Protein AF-A0A2E2WFY1-F1 (afdb_monomer_lite)

Structure (mmCIF, N/CA/C/O backbone):
data_AF-A0A2E2WFY1-F1
#
_entry.id   AF-A0A2E2WFY1-F1
#
loop_
_atom_site.group_PDB
_atom_site.id
_atom_site.type_symbol
_atom_site.label_atom_id
_atom_site.label_alt_id
_atom_site.label_comp_id
_atom_site.label_asym_id
_atom_site.label_entity_id
_atom_site.label_seq_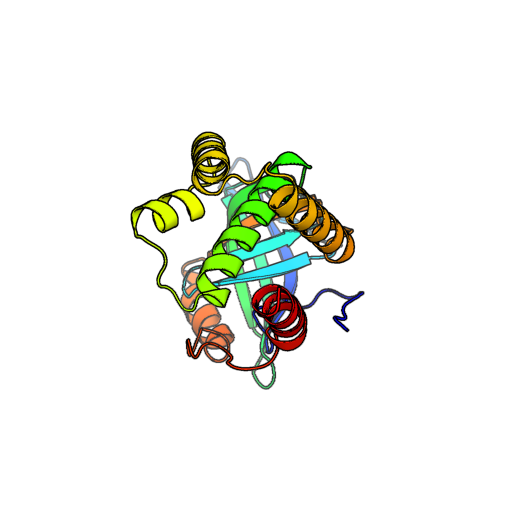id
_atom_site.pdbx_PDB_ins_code
_atom_site.Cartn_x
_atom_site.Cartn_y
_atom_site.Cartn_z
_atom_site.occupancy
_atom_site.B_iso_or_equiv
_atom_site.auth_seq_id
_atom_site.auth_comp_id
_atom_site.auth_asym_id
_atom_site.auth_atom_id
_atom_site.pdbx_PDB_model_num
ATOM 1 N N .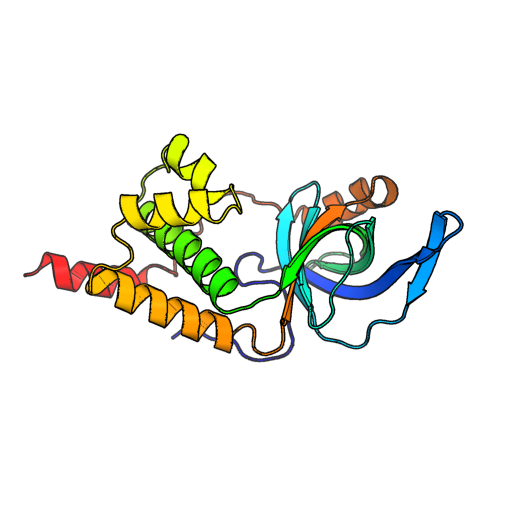 MET A 1 1 ? 3.591 -5.165 25.820 1.00 20.22 1 MET A N 1
ATOM 2 C CA . MET A 1 1 ? 4.878 -4.544 25.450 1.00 20.22 1 MET A CA 1
ATOM 3 C C . MET A 1 1 ? 5.015 -4.831 23.971 1.00 20.22 1 MET A C 1
ATOM 5 O O . MET A 1 1 ? 5.122 -5.995 23.631 1.00 20.22 1 MET A O 1
ATOM 9 N N . PHE A 1 2 ? 4.797 -3.834 23.114 1.00 20.86 2 PHE A N 1
ATOM 10 C CA . PHE A 1 2 ? 4.868 -4.005 21.661 1.00 20.86 2 PHE A CA 1
ATOM 11 C C . PHE A 1 2 ? 6.178 -3.373 21.200 1.00 20.86 2 PHE A C 1
ATOM 13 O O . PHE A 1 2 ? 6.458 -2.226 21.552 1.00 20.86 2 PHE A O 1
ATOM 20 N N . HIS A 1 3 ? 6.986 -4.163 20.507 1.00 20.47 3 HIS A N 1
ATOM 21 C CA . HIS A 1 3 ? 8.242 -3.761 19.891 1.00 20.47 3 HIS A CA 1
ATOM 22 C C . HIS A 1 3 ? 7.984 -3.520 18.401 1.00 20.47 3 HIS A C 1
ATOM 24 O O . HIS A 1 3 ? 7.225 -4.284 17.823 1.00 20.47 3 HIS A O 1
ATOM 30 N N . PHE A 1 4 ? 8.564 -2.470 17.809 1.00 23.52 4 PHE A N 1
ATOM 31 C CA . PHE A 1 4 ? 9.650 -2.600 16.824 1.00 23.52 4 PHE A CA 1
ATOM 32 C C . PHE A 1 4 ? 10.222 -1.225 16.415 1.00 23.52 4 PHE A C 1
ATOM 34 O O . PHE A 1 4 ? 9.501 -0.239 16.286 1.00 23.52 4 PHE A O 1
ATOM 41 N N . ILE A 1 5 ? 11.553 -1.195 16.276 1.00 24.08 5 ILE A N 1
ATOM 42 C CA . ILE A 1 5 ? 12.436 -0.128 15.774 1.00 24.08 5 ILE A CA 1
ATOM 43 C C . ILE A 1 5 ? 13.423 -0.805 14.799 1.00 24.08 5 ILE A C 1
ATOM 45 O O . ILE A 1 5 ? 13.899 -1.890 15.124 1.00 24.08 5 ILE A O 1
ATOM 49 N N . LYS A 1 6 ? 13.778 -0.074 13.725 1.00 23.62 6 LYS A N 1
ATOM 50 C CA . LYS A 1 6 ? 14.926 -0.167 12.783 1.00 23.62 6 LYS A CA 1
ATOM 51 C C . LYS A 1 6 ? 15.079 -1.393 11.871 1.00 23.62 6 LYS A C 1
ATOM 53 O O . LYS A 1 6 ? 15.043 -2.526 12.322 1.00 23.62 6 LYS A O 1
ATOM 58 N N . ASP A 1 7 ? 15.388 -1.075 10.609 1.00 26.17 7 ASP A N 1
ATOM 59 C CA . ASP A 1 7 ? 15.816 -1.951 9.506 1.00 26.17 7 ASP A CA 1
ATOM 60 C C . ASP A 1 7 ? 14.666 -2.752 8.855 1.00 26.17 7 ASP A C 1
ATOM 62 O O . ASP A 1 7 ? 14.540 -3.968 8.970 1.00 26.17 7 ASP A O 1
ATOM 66 N N . SER A 1 8 ? 13.794 -1.981 8.193 1.00 29.84 8 SER A N 1
ATOM 67 C CA . SER A 1 8 ? 12.479 -2.309 7.620 1.00 29.84 8 SER A CA 1
ATOM 68 C C . SER A 1 8 ? 12.378 -3.658 6.886 1.00 29.84 8 SER A C 1
ATOM 70 O O . SER A 1 8 ? 12.751 -3.799 5.722 1.00 29.84 8 SER A O 1
ATOM 72 N N . THR A 1 9 ? 11.762 -4.629 7.559 1.00 30.34 9 THR A N 1
ATOM 73 C CA . THR A 1 9 ? 11.102 -5.798 6.962 1.00 30.34 9 THR A CA 1
ATOM 74 C C . THR A 1 9 ? 9.587 -5.618 7.121 1.00 30.34 9 THR A C 1
ATOM 76 O O . THR A 1 9 ? 9.160 -4.834 7.963 1.00 30.34 9 THR A O 1
ATOM 79 N N . SER A 1 10 ? 8.801 -6.234 6.229 1.00 35.09 10 SER A N 1
ATOM 80 C CA . SER A 1 10 ? 7.324 -6.254 6.149 1.00 35.09 10 SER A CA 1
ATOM 81 C C . SER A 1 10 ? 6.538 -5.641 7.314 1.00 35.09 10 SER A C 1
ATOM 83 O O . SER A 1 10 ? 6.754 -6.001 8.467 1.00 35.09 10 SER A O 1
ATOM 85 N N . SER A 1 11 ? 5.514 -4.837 7.008 1.00 38.03 11 SER A N 1
ATOM 86 C CA . SER A 1 11 ? 4.529 -4.428 8.013 1.00 38.03 11 SER A CA 1
ATOM 87 C C . SER A 1 11 ? 4.038 -5.638 8.814 1.00 38.03 11 SER A C 1
ATOM 89 O O . SER A 1 11 ? 3.856 -6.715 8.240 1.00 38.03 11 SER A O 1
ATOM 91 N N . ASP A 1 12 ? 3.801 -5.431 10.113 1.00 38.28 12 ASP A N 1
ATOM 92 C CA . ASP A 1 12 ? 3.454 -6.405 11.169 1.00 38.28 12 ASP A CA 1
ATOM 93 C C . ASP A 1 12 ? 2.312 -7.407 10.851 1.00 38.28 12 ASP A C 1
ATOM 95 O O . ASP A 1 12 ? 1.901 -8.191 11.701 1.00 38.28 12 ASP A O 1
ATOM 99 N N . ARG A 1 13 ? 1.733 -7.370 9.646 1.00 41.44 13 ARG A N 1
ATOM 100 C CA . ARG A 1 13 ? 0.712 -8.297 9.142 1.00 41.44 13 ARG A CA 1
ATOM 101 C C . ARG A 1 13 ? 1.264 -9.480 8.339 1.00 41.44 13 ARG A C 1
ATOM 103 O O . ARG A 1 13 ? 0.484 -10.387 8.059 1.00 41.44 13 ARG A O 1
ATOM 110 N N . PHE A 1 14 ? 2.542 -9.480 7.953 1.00 50.19 14 PHE A N 1
ATOM 111 C CA . PHE A 1 14 ? 3.133 -10.526 7.104 1.00 50.19 14 PHE A CA 1
ATOM 112 C C . PHE A 1 14 ? 4.486 -10.993 7.645 1.00 50.19 14 PHE A C 1
ATOM 114 O O . PHE A 1 14 ? 5.518 -10.779 7.019 1.00 50.19 14 PHE A O 1
ATOM 121 N N . GLU A 1 15 ? 4.485 -11.647 8.807 1.00 57.12 15 GLU A N 1
ATOM 122 C CA . GLU A 1 15 ? 5.651 -12.425 9.238 1.00 57.12 15 GLU A CA 1
ATOM 123 C C . GLU A 1 15 ? 5.987 -13.475 8.165 1.00 57.12 15 GLU A C 1
ATOM 125 O O . GLU A 1 15 ? 5.088 -14.115 7.610 1.00 57.12 15 GLU A O 1
ATOM 130 N N . GLY A 1 16 ? 7.272 -13.654 7.857 1.00 65.25 16 GLY A N 1
ATOM 131 C CA . GLY A 1 16 ? 7.702 -14.657 6.886 1.00 65.25 16 GLY A CA 1
ATOM 132 C C . GLY A 1 16 ? 8.041 -14.141 5.488 1.00 65.25 16 GLY A C 1
ATOM 133 O O . GLY A 1 16 ? 8.253 -14.960 4.594 1.00 65.25 16 GLY A O 1
ATOM 134 N N . ILE A 1 17 ? 8.050 -12.827 5.248 1.00 71.81 17 ILE A N 1
ATOM 135 C CA . ILE A 1 17 ? 8.454 -12.254 3.959 1.00 71.81 17 ILE A CA 1
ATOM 136 C C . ILE A 1 17 ? 9.104 -10.884 4.131 1.00 71.81 17 ILE A C 1
ATOM 138 O O . ILE A 1 17 ? 8.617 -10.032 4.859 1.00 71.81 17 ILE A O 1
ATOM 142 N N . SER A 1 18 ? 10.176 -10.624 3.399 1.00 74.06 18 SER A N 1
ATOM 143 C CA . SER A 1 18 ? 10.729 -9.279 3.240 1.00 74.06 18 SER A CA 1
ATOM 144 C C . SER A 1 18 ? 10.912 -8.957 1.763 1.00 74.06 18 SER A C 1
ATOM 146 O O . SER A 1 18 ? 10.868 -9.845 0.912 1.00 74.06 18 SER A O 1
ATOM 148 N N . ALA A 1 19 ? 11.079 -7.679 1.436 1.00 77.94 19 ALA A N 1
ATOM 149 C CA . ALA A 1 19 ? 11.461 -7.287 0.091 1.00 77.94 19 ALA A CA 1
ATOM 150 C C . ALA A 1 19 ? 12.411 -6.098 0.119 1.00 77.94 19 ALA A C 1
ATOM 152 O O . ALA A 1 19 ? 12.228 -5.170 0.905 1.00 77.94 19 ALA A O 1
ATOM 153 N N . GLN A 1 20 ? 13.390 -6.131 -0.775 1.00 78.94 20 GLN A N 1
ATOM 154 C CA . GLN A 1 20 ? 14.322 -5.047 -1.021 1.00 78.94 20 GLN A CA 1
ATOM 155 C C . GLN A 1 20 ? 13.993 -4.400 -2.361 1.00 78.94 20 GLN A C 1
ATOM 157 O O . GLN A 1 20 ? 13.831 -5.081 -3.371 1.00 78.94 20 GLN A O 1
ATOM 162 N N . LEU A 1 21 ? 13.910 -3.073 -2.379 1.00 81.25 21 LEU A N 1
ATOM 163 C CA . LEU A 1 21 ? 13.747 -2.321 -3.614 1.00 81.25 21 LEU A CA 1
ATOM 164 C C . LEU A 1 21 ? 15.103 -2.207 -4.321 1.00 81.25 21 LEU A C 1
ATOM 166 O O . LEU A 1 21 ? 16.036 -1.633 -3.766 1.00 81.25 21 LEU A O 1
ATOM 170 N N . ILE A 1 22 ? 15.203 -2.775 -5.526 1.00 79.56 22 ILE A N 1
ATOM 171 C CA . ILE A 1 22 ? 16.448 -2.830 -6.311 1.00 79.56 22 ILE A CA 1
ATOM 172 C C . ILE A 1 22 ? 16.570 -1.586 -7.190 1.00 79.56 22 ILE A C 1
ATOM 174 O O . ILE A 1 22 ? 17.553 -0.851 -7.148 1.00 79.56 22 ILE A O 1
ATOM 178 N N . GLU A 1 23 ? 15.544 -1.347 -8.000 1.00 82.25 23 GLU A N 1
ATOM 179 C CA . GLU A 1 23 ? 15.478 -0.220 -8.920 1.00 82.25 23 GLU A CA 1
ATOM 180 C C . GLU A 1 23 ? 14.031 0.213 -9.121 1.00 82.25 23 GLU A C 1
ATOM 182 O O . GLU A 1 23 ? 13.083 -0.555 -8.915 1.00 82.25 23 GLU A O 1
ATOM 187 N N . TRP A 1 24 ? 13.864 1.447 -9.580 1.00 85.81 24 TRP A N 1
ATOM 188 C CA . TRP A 1 24 ? 12.592 1.913 -10.103 1.00 85.81 24 TRP A CA 1
ATOM 189 C C . TRP A 1 24 ? 12.772 2.386 -11.542 1.00 85.81 24 TRP A C 1
ATOM 191 O O . TRP A 1 24 ? 13.764 3.008 -11.917 1.00 85.81 24 TRP A O 1
ATOM 201 N N . LEU A 1 25 ? 11.804 2.026 -12.365 1.00 86.38 25 LEU A N 1
ATOM 202 C CA . LEU A 1 25 ? 11.757 2.250 -13.791 1.00 86.38 25 LEU A CA 1
ATOM 203 C C . LEU A 1 25 ? 10.763 3.373 -14.066 1.00 86.38 25 LEU A C 1
ATOM 205 O O . LEU A 1 25 ? 9.582 3.271 -13.720 1.00 86.38 25 LEU A O 1
ATOM 209 N N . THR A 1 26 ? 11.236 4.444 -14.691 1.00 87.31 26 THR A N 1
ATOM 210 C CA . THR A 1 26 ? 10.409 5.617 -14.997 1.00 87.31 26 THR A CA 1
ATOM 211 C C . THR A 1 26 ? 10.044 5.649 -16.480 1.00 87.31 26 THR A C 1
ATOM 213 O O . THR A 1 26 ? 10.920 5.402 -17.313 1.00 87.31 26 THR A O 1
ATOM 216 N N . PRO A 1 27 ? 8.783 5.952 -16.842 1.00 82.88 27 PRO A N 1
ATOM 217 C CA . PRO A 1 27 ? 8.409 6.144 -18.236 1.00 82.88 27 PRO A CA 1
ATOM 218 C C . PRO A 1 27 ? 9.160 7.334 -18.841 1.00 82.88 27 PRO A C 1
ATOM 220 O O . PRO A 1 27 ? 9.051 8.464 -18.360 1.00 82.88 27 PRO A O 1
ATOM 223 N N . ALA A 1 28 ? 9.914 7.079 -19.903 1.00 82.81 28 ALA A N 1
ATOM 224 C CA . ALA A 1 28 ? 10.523 8.098 -20.740 1.00 82.81 28 ALA A CA 1
ATOM 225 C C . ALA A 1 28 ? 9.520 8.623 -21.783 1.00 82.81 28 ALA A C 1
ATOM 227 O O . ALA A 1 28 ? 8.456 8.046 -22.017 1.00 82.81 28 ALA A O 1
ATOM 228 N N . ALA A 1 29 ? 9.861 9.739 -22.432 1.00 78.06 29 ALA A N 1
ATOM 229 C CA . ALA A 1 29 ? 8.990 10.400 -23.410 1.00 78.06 29 ALA A CA 1
ATOM 230 C C . ALA A 1 29 ? 8.670 9.534 -24.648 1.00 78.06 29 ALA A C 1
ATOM 232 O O . ALA A 1 29 ? 7.678 9.781 -25.328 1.00 78.06 29 ALA A O 1
ATOM 233 N N . ASP A 1 30 ? 9.498 8.529 -24.932 1.00 81.44 30 ASP A N 1
ATOM 234 C CA . ASP A 1 30 ? 9.334 7.562 -26.022 1.00 81.44 30 ASP A CA 1
ATOM 235 C C . ASP A 1 30 ? 8.587 6.281 -25.596 1.00 81.44 30 ASP A C 1
ATOM 237 O O . ASP A 1 30 ? 8.448 5.352 -26.391 1.00 81.44 30 ASP A O 1
ATOM 241 N N . GLY A 1 31 ? 8.098 6.223 -24.352 1.00 74.31 31 GLY A N 1
ATOM 242 C CA . GLY A 1 31 ? 7.419 5.060 -23.781 1.00 74.31 31 GLY A CA 1
ATOM 243 C C . GLY A 1 31 ? 8.353 3.951 -23.286 1.00 74.31 31 GLY A C 1
ATOM 244 O O . GLY A 1 31 ? 7.858 2.937 -22.792 1.00 74.31 31 GLY A O 1
ATOM 245 N N . SER A 1 32 ? 9.677 4.123 -23.381 1.00 84.50 32 SER A N 1
ATOM 246 C CA . SER A 1 32 ? 10.636 3.214 -22.747 1.00 84.50 32 SER A CA 1
ATOM 247 C C . SER A 1 32 ? 10.687 3.420 -21.230 1.00 84.50 32 SER A C 1
ATOM 249 O O . SER A 1 32 ? 10.169 4.396 -20.686 1.00 84.50 32 SER A O 1
ATOM 251 N N . LEU A 1 33 ? 11.292 2.462 -20.531 1.00 82.62 33 LEU A N 1
ATOM 252 C CA . LEU A 1 33 ? 11.484 2.503 -19.090 1.00 82.62 33 LEU A CA 1
ATOM 253 C C . LEU A 1 33 ? 12.961 2.738 -18.778 1.00 82.62 33 LEU A C 1
ATOM 255 O O . LEU A 1 33 ? 13.805 1.900 -19.090 1.00 82.62 33 LEU A O 1
ATOM 259 N N . SER A 1 34 ? 13.258 3.874 -18.150 1.00 84.62 34 SER A N 1
ATOM 260 C CA . SER A 1 34 ? 14.616 4.238 -17.744 1.00 84.62 34 SER A CA 1
ATOM 261 C C . SER A 1 34 ? 14.870 3.810 -16.299 1.00 84.62 34 SER A C 1
ATOM 263 O O . SER A 1 34 ? 14.124 4.255 -15.413 1.00 84.62 34 SER A O 1
ATOM 265 N N . PRO A 1 35 ? 15.898 2.980 -16.039 1.00 85.12 35 PRO A N 1
ATOM 266 C CA . PRO A 1 35 ? 16.231 2.554 -14.693 1.00 85.12 35 PRO A CA 1
ATOM 267 C C . PRO A 1 35 ? 16.853 3.696 -13.904 1.00 85.12 35 PRO A C 1
ATOM 269 O O . PRO A 1 35 ? 17.715 4.431 -14.386 1.00 85.12 35 PRO A O 1
ATOM 272 N N . MET A 1 36 ? 16.411 3.812 -12.664 1.00 80.81 36 MET A N 1
ATOM 273 C CA . MET A 1 36 ? 16.935 4.735 -11.683 1.00 80.81 36 MET A CA 1
ATOM 274 C C . MET A 1 36 ? 17.284 3.930 -10.432 1.00 80.81 36 MET A C 1
ATOM 276 O O . MET A 1 36 ? 16.486 3.127 -9.942 1.00 80.81 36 MET A O 1
ATOM 280 N N . GLU A 1 37 ? 18.493 4.137 -9.921 1.00 74.06 37 GLU A N 1
ATOM 281 C CA . GLU A 1 37 ? 18.938 3.505 -8.681 1.00 74.06 37 GLU A CA 1
ATOM 282 C C . GLU A 1 37 ? 18.172 4.126 -7.502 1.00 74.06 37 GLU A C 1
ATOM 284 O O . GLU A 1 37 ? 18.013 5.349 -7.430 1.00 74.06 37 GLU A O 1
ATOM 289 N N . TYR A 1 38 ? 17.694 3.294 -6.578 1.00 70.44 38 TYR A N 1
ATOM 290 C CA . TYR A 1 38 ? 17.065 3.744 -5.337 1.00 70.44 38 TYR A CA 1
ATOM 291 C C . TYR A 1 38 ? 17.983 3.414 -4.160 1.00 70.44 38 TYR A C 1
ATOM 293 O O . TYR A 1 38 ? 18.465 2.292 -4.041 1.00 70.44 38 TYR A O 1
ATOM 301 N N . LYS A 1 39 ? 18.240 4.402 -3.297 1.00 66.31 39 LYS A N 1
ATOM 302 C CA . LYS A 1 39 ? 19.127 4.279 -2.122 1.00 66.31 39 LYS A CA 1
ATOM 303 C C . LYS A 1 39 ? 18.430 4.685 -0.824 1.00 66.31 39 LYS A C 1
ATOM 305 O O . LYS A 1 39 ? 19.074 5.235 0.063 1.00 66.31 39 LYS A O 1
ATOM 310 N N . GLY A 1 40 ? 17.116 4.494 -0.762 1.00 65.88 40 GLY A N 1
ATOM 311 C CA . GLY A 1 40 ? 16.316 4.783 0.426 1.00 65.88 40 GLY A CA 1
ATOM 312 C C . GLY A 1 40 ? 15.774 3.514 1.067 1.00 65.88 40 GLY A C 1
ATOM 313 O O . GLY A 1 40 ? 15.868 2.423 0.499 1.00 65.88 40 GLY A O 1
ATOM 314 N N . ASP A 1 41 ? 15.146 3.680 2.223 1.00 66.25 41 ASP A N 1
ATOM 315 C CA . ASP A 1 41 ? 14.432 2.596 2.884 1.00 66.25 41 ASP A CA 1
ATOM 316 C C . ASP A 1 41 ? 13.027 2.423 2.285 1.00 66.25 41 ASP A C 1
ATOM 318 O O . ASP A 1 41 ? 12.445 3.338 1.683 1.00 66.25 41 ASP A O 1
ATOM 322 N N . GLY A 1 42 ? 12.468 1.224 2.431 1.00 64.50 42 GLY A N 1
ATOM 323 C CA . GLY A 1 42 ? 11.086 0.947 2.066 1.00 64.50 42 GLY A CA 1
ATOM 324 C C . GLY A 1 42 ? 10.525 -0.281 2.771 1.00 64.50 42 GLY A C 1
ATOM 325 O O . GLY A 1 42 ? 11.272 -1.093 3.314 1.00 64.50 42 GLY A O 1
ATOM 326 N N . ALA A 1 43 ? 9.199 -0.407 2.779 1.00 66.25 43 ALA A N 1
ATOM 327 C CA . ALA A 1 43 ? 8.494 -1.497 3.451 1.00 66.25 43 ALA A CA 1
ATOM 328 C C . ALA A 1 43 ? 7.324 -2.026 2.614 1.00 66.25 43 ALA A C 1
ATOM 330 O O . ALA A 1 43 ? 6.557 -1.246 2.042 1.00 66.25 43 ALA A O 1
ATOM 331 N N . LEU A 1 44 ? 7.131 -3.349 2.612 1.00 68.56 44 LEU A N 1
ATOM 332 C CA . LEU A 1 44 ? 5.877 -3.963 2.170 1.00 68.56 44 LEU A CA 1
ATOM 333 C C . LEU A 1 44 ? 4.789 -3.706 3.213 1.00 68.56 44 LEU A C 1
ATOM 335 O O . LEU A 1 44 ? 4.978 -3.993 4.392 1.00 68.56 44 LEU A O 1
ATOM 339 N N . GLN A 1 45 ? 3.632 -3.209 2.789 1.00 65.00 45 GLN A N 1
ATOM 340 C CA . GLN A 1 45 ? 2.499 -2.958 3.673 1.00 65.00 45 GLN A CA 1
ATOM 341 C C . GLN A 1 45 ? 1.433 -4.047 3.594 1.00 65.00 45 GLN A C 1
ATOM 343 O O . GLN A 1 45 ? 1.022 -4.588 4.614 1.00 65.00 45 GLN A O 1
ATOM 348 N N . ASP A 1 46 ? 0.933 -4.329 2.399 1.00 64.31 46 ASP A N 1
ATOM 349 C CA . ASP A 1 46 ? -0.050 -5.374 2.153 1.00 64.31 46 ASP A CA 1
ATOM 350 C C . ASP A 1 46 ? 0.358 -6.185 0.928 1.00 64.31 46 ASP A C 1
ATOM 352 O O . ASP A 1 46 ? 1.055 -5.683 0.050 1.00 64.31 46 ASP A O 1
ATOM 356 N N . THR A 1 47 ? -0.018 -7.463 0.898 1.00 65.31 47 THR A N 1
ATOM 357 C CA . THR A 1 47 ? 0.216 -8.341 -0.249 1.00 65.31 47 THR A CA 1
ATOM 358 C C . THR A 1 47 ? -1.084 -9.018 -0.653 1.00 65.31 47 THR A C 1
ATOM 360 O O . THR A 1 47 ? -1.907 -9.425 0.169 1.00 65.31 47 THR A O 1
ATOM 363 N N . THR A 1 48 ? -1.292 -9.102 -1.958 1.00 69.50 48 THR A N 1
ATOM 364 C CA . THR A 1 48 ? -2.392 -9.820 -2.599 1.00 69.50 48 THR A CA 1
ATOM 365 C C . THR A 1 48 ? -1.814 -10.643 -3.736 1.00 69.50 48 THR A C 1
ATOM 367 O O . THR A 1 48 ? -0.683 -10.415 -4.165 1.00 69.50 48 THR A O 1
ATOM 370 N N . THR A 1 49 ? -2.598 -11.551 -4.305 1.00 72.19 49 THR A N 1
ATOM 371 C CA . THR A 1 49 ? -2.179 -12.307 -5.495 1.00 72.19 49 THR A CA 1
ATOM 372 C C . THR A 1 49 ? -1.844 -11.412 -6.691 1.00 72.19 49 THR A C 1
ATOM 374 O O . THR A 1 49 ? -1.135 -11.851 -7.585 1.00 72.19 49 THR A O 1
ATOM 377 N N . SER A 1 50 ? -2.334 -10.170 -6.718 1.00 72.50 50 SER A N 1
ATOM 378 C CA . SER A 1 50 ? -2.210 -9.255 -7.857 1.00 72.50 50 SER A CA 1
ATOM 379 C C . SER A 1 50 ? -1.369 -8.008 -7.591 1.00 72.50 50 SER A C 1
ATOM 381 O O 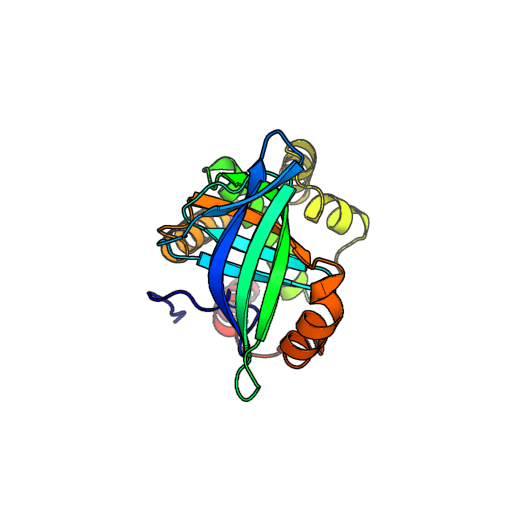. SER A 1 50 ? -1.245 -7.173 -8.483 1.00 72.50 50 SER A O 1
ATOM 383 N N . GLY A 1 51 ? -0.841 -7.802 -6.386 1.00 75.31 51 GLY A N 1
ATOM 384 C CA . GLY A 1 51 ? -0.237 -6.518 -6.029 1.00 75.31 51 GLY A CA 1
ATOM 385 C C . GLY A 1 51 ? 0.189 -6.412 -4.577 1.00 75.31 51 GLY A C 1
ATOM 386 O O . GLY A 1 51 ? -0.139 -7.276 -3.761 1.00 75.31 51 GLY A O 1
ATOM 387 N N . ALA A 1 52 ? 0.876 -5.314 -4.272 1.00 74.69 52 ALA A N 1
ATOM 388 C CA . ALA A 1 52 ? 1.307 -4.974 -2.927 1.00 74.69 52 ALA A CA 1
ATOM 389 C C . ALA A 1 52 ? 1.238 -3.463 -2.657 1.00 74.69 52 ALA A C 1
ATOM 391 O O . ALA A 1 52 ? 1.336 -2.632 -3.566 1.00 74.69 52 ALA A O 1
ATOM 392 N N . GLY A 1 53 ? 1.090 -3.095 -1.397 1.00 76.44 53 GLY A N 1
ATOM 393 C CA . GLY A 1 53 ? 1.279 -1.739 -0.903 1.00 76.44 53 GLY A CA 1
ATOM 394 C C . GLY A 1 53 ? 2.736 -1.527 -0.520 1.00 76.44 53 GLY A C 1
ATOM 395 O O . GLY A 1 53 ? 3.323 -2.390 0.131 1.00 76.44 53 GLY A O 1
ATOM 396 N N . LEU A 1 54 ? 3.313 -0.387 -0.900 1.00 78.94 54 LEU A N 1
ATOM 397 C CA . LEU A 1 54 ? 4.700 -0.030 -0.588 1.00 78.94 54 LEU A CA 1
ATOM 398 C C . LEU A 1 54 ? 4.761 1.280 0.190 1.00 78.94 54 LEU A C 1
ATOM 400 O O . LEU A 1 54 ? 4.058 2.233 -0.150 1.00 78.94 54 LEU A O 1
ATOM 404 N N . TYR A 1 55 ? 5.645 1.340 1.177 1.00 79.25 55 TYR A N 1
ATOM 405 C CA . TYR A 1 55 ? 6.087 2.578 1.806 1.00 79.25 55 TYR A CA 1
ATOM 406 C C . TYR A 1 55 ? 7.514 2.904 1.394 1.00 79.25 55 TYR A C 1
ATOM 408 O O . TYR A 1 55 ? 8.346 2.002 1.355 1.00 79.25 55 TYR A O 1
ATOM 416 N N . THR A 1 56 ? 7.791 4.176 1.117 1.00 78.75 56 THR A N 1
ATOM 417 C CA . THR A 1 56 ? 9.118 4.667 0.716 1.00 78.75 56 THR A CA 1
ATOM 418 C C . THR A 1 56 ? 9.315 6.126 1.129 1.00 78.75 56 THR A C 1
ATOM 420 O O . THR A 1 56 ? 8.366 6.850 1.451 1.00 78.75 56 THR A O 1
ATOM 423 N N . GLU A 1 57 ? 10.565 6.582 1.089 1.00 81.44 57 GLU A N 1
ATOM 424 C CA . GLU A 1 57 ? 10.930 8.001 1.199 1.00 81.44 57 GLU A CA 1
ATOM 425 C C . GLU A 1 57 ? 10.636 8.789 -0.085 1.00 81.44 57 GLU A C 1
ATOM 427 O O . GLU A 1 57 ? 10.417 10.001 -0.048 1.00 81.44 57 GLU A O 1
ATOM 432 N N . GLN A 1 58 ? 10.621 8.108 -1.233 1.00 82.06 58 GLN A N 1
ATOM 433 C CA . GLN A 1 58 ? 10.531 8.735 -2.546 1.00 82.06 58 GLN A CA 1
ATOM 434 C C . GLN A 1 58 ? 9.155 8.593 -3.186 1.00 82.06 58 GLN A C 1
ATOM 436 O O . GLN A 1 58 ? 8.534 7.535 -3.171 1.00 82.06 58 GLN A O 1
ATOM 441 N N . GLU A 1 59 ? 8.719 9.659 -3.857 1.00 87.56 59 GLU A N 1
ATOM 442 C CA . GLU A 1 59 ? 7.519 9.622 -4.676 1.00 87.56 59 GLU A CA 1
ATOM 443 C C . GLU A 1 59 ? 7.759 8.863 -5.992 1.00 87.56 59 GLU A C 1
ATOM 445 O O . GLU A 1 59 ? 8.424 9.360 -6.902 1.00 87.56 59 GLU A O 1
ATOM 450 N N . PHE A 1 60 ? 7.137 7.697 -6.143 1.00 87.12 60 PHE A N 1
ATOM 451 C CA . PHE A 1 60 ? 6.988 7.039 -7.441 1.00 87.12 60 PHE A CA 1
ATOM 452 C C . PHE A 1 60 ? 5.718 7.512 -8.143 1.00 87.12 60 PHE A C 1
ATOM 454 O O . PHE A 1 60 ? 4.649 7.534 -7.540 1.00 87.12 60 PHE A O 1
ATOM 461 N N . LYS A 1 61 ? 5.793 7.915 -9.412 1.00 88.50 61 LYS A N 1
ATOM 462 C CA . LYS A 1 61 ? 4.604 8.361 -10.154 1.00 88.50 61 LYS A CA 1
ATOM 463 C C . LYS A 1 61 ? 3.805 7.154 -10.668 1.00 88.50 61 LYS A C 1
ATOM 465 O O . LYS A 1 61 ? 4.394 6.104 -10.919 1.00 88.50 61 LYS A O 1
ATOM 470 N N . PRO A 1 62 ? 2.476 7.279 -10.842 1.00 89.75 62 PRO A N 1
ATOM 471 C CA . PRO A 1 62 ? 1.695 6.255 -11.529 1.00 89.75 62 PRO A CA 1
ATOM 472 C C . PRO A 1 62 ? 2.294 5.911 -12.899 1.00 89.75 62 PRO A C 1
ATOM 474 O O . PRO A 1 62 ? 2.705 6.812 -13.631 1.00 89.75 62 PRO A O 1
ATOM 477 N N . GLY A 1 63 ? 2.351 4.622 -13.228 1.00 87.06 63 GLY A N 1
ATOM 478 C CA . GLY A 1 63 ? 2.997 4.098 -14.434 1.00 87.06 63 GLY A CA 1
ATOM 479 C C . GLY A 1 63 ? 4.495 3.810 -14.285 1.00 87.06 63 GLY A C 1
ATOM 480 O O . GLY A 1 63 ? 5.054 3.111 -15.127 1.00 87.06 63 GLY A O 1
ATOM 481 N N . CYS A 1 64 ? 5.153 4.274 -13.214 1.00 90.25 64 CYS A N 1
ATOM 482 C CA . CYS A 1 64 ? 6.475 3.759 -12.860 1.00 90.25 64 CYS A CA 1
ATOM 483 C C . CYS A 1 64 ? 6.384 2.272 -12.513 1.00 90.25 64 CYS A C 1
ATOM 485 O O . CYS A 1 64 ? 5.375 1.814 -11.971 1.00 90.25 64 CYS A O 1
ATOM 487 N N . GLN A 1 65 ? 7.463 1.537 -12.760 1.00 91.56 65 GLN A N 1
ATOM 488 C CA . GLN A 1 65 ? 7.608 0.179 -12.254 1.00 91.56 65 GLN A CA 1
ATOM 489 C C . GLN A 1 65 ? 8.684 0.124 -11.175 1.00 91.56 65 GLN A C 1
ATOM 491 O O . GLN A 1 65 ? 9.614 0.920 -11.169 1.00 91.56 65 GLN A O 1
ATOM 496 N N . VAL A 1 66 ? 8.544 -0.795 -10.235 1.00 89.00 66 VAL A N 1
ATOM 497 C CA . VAL A 1 66 ? 9.454 -0.988 -9.112 1.00 89.00 66 VAL A CA 1
ATOM 498 C C . VAL A 1 66 ? 9.876 -2.443 -9.126 1.00 89.00 66 VAL A C 1
ATOM 500 O O . VAL A 1 66 ? 9.021 -3.331 -9.072 1.00 89.00 66 VAL A O 1
ATOM 503 N N . ARG A 1 67 ? 11.182 -2.688 -9.229 1.00 88.06 67 ARG A N 1
ATOM 504 C CA . ARG A 1 67 ? 11.740 -4.032 -9.111 1.00 88.06 67 ARG A CA 1
ATOM 505 C C . ARG A 1 67 ? 12.076 -4.296 -7.653 1.00 88.06 67 ARG A C 1
ATOM 507 O O . ARG A 1 67 ? 12.829 -3.539 -7.038 1.00 88.06 67 ARG A O 1
ATOM 514 N N . LEU A 1 68 ? 11.525 -5.379 -7.129 1.00 87.06 68 LEU A N 1
ATOM 515 C CA . LEU A 1 68 ? 11.794 -5.857 -5.784 1.00 87.06 68 LEU A CA 1
ATOM 516 C C . LEU A 1 68 ? 12.508 -7.202 -5.842 1.00 87.06 68 LEU A C 1
ATOM 518 O O . LEU A 1 68 ? 12.083 -8.070 -6.600 1.00 87.06 68 LEU A O 1
ATOM 522 N N . GLU A 1 69 ? 13.511 -7.399 -4.995 1.00 86.38 69 GLU A N 1
ATOM 523 C CA . GLU A 1 69 ? 13.933 -8.733 -4.574 1.00 86.38 69 GLU A CA 1
ATOM 524 C C . GLU A 1 69 ? 13.081 -9.129 -3.373 1.00 86.38 69 GLU A C 1
ATOM 526 O O . GLU A 1 69 ? 13.085 -8.452 -2.348 1.00 86.38 69 GLU A O 1
ATOM 531 N N . VAL A 1 70 ? 12.319 -10.207 -3.503 1.00 84.75 70 VAL A N 1
ATOM 532 C CA . VAL A 1 70 ? 11.418 -10.705 -2.466 1.00 84.75 70 VAL A CA 1
ATOM 533 C C . VAL A 1 70 ? 12.051 -11.923 -1.815 1.00 84.75 70 VAL A C 1
ATOM 535 O O . VAL A 1 70 ? 12.450 -12.864 -2.498 1.00 84.75 70 VAL A O 1
ATOM 538 N N . ASN A 1 71 ? 12.105 -11.908 -0.490 1.00 84.31 71 ASN A N 1
ATOM 539 C CA . ASN A 1 71 ? 12.778 -12.888 0.349 1.00 84.31 71 ASN A CA 1
ATOM 540 C C . ASN A 1 71 ? 11.758 -13.511 1.322 1.00 84.31 71 ASN A C 1
ATOM 542 O O . ASN A 1 71 ? 11.543 -12.962 2.406 1.00 84.31 71 ASN A O 1
ATOM 546 N N . PRO A 1 72 ? 11.083 -14.611 0.944 1.00 79.56 72 PRO A N 1
ATOM 547 C CA . PRO A 1 72 ? 10.230 -15.360 1.860 1.00 79.56 72 PRO A CA 1
ATOM 548 C C . PRO A 1 72 ? 11.068 -16.202 2.835 1.00 79.56 72 PRO A C 1
ATOM 550 O O . PRO A 1 72 ? 12.044 -16.846 2.441 1.00 79.56 72 PRO A O 1
ATOM 553 N N . ASP A 1 73 ? 10.655 -16.265 4.097 1.00 75.88 73 ASP A N 1
ATOM 554 C CA . ASP A 1 73 ? 11.328 -17.043 5.136 1.00 75.88 73 ASP A CA 1
ATOM 555 C C . ASP A 1 73 ? 11.289 -18.538 4.800 1.00 75.88 73 ASP A C 1
ATOM 557 O O . ASP A 1 73 ? 10.234 -19.138 4.584 1.00 75.88 73 ASP A O 1
ATOM 561 N N . GLY A 1 74 ? 12.468 -19.160 4.745 1.00 72.06 74 GLY A N 1
ATOM 562 C CA . GLY A 1 74 ? 12.609 -20.581 4.412 1.00 72.06 74 GLY A CA 1
ATOM 563 C C . GLY A 1 74 ? 12.323 -20.929 2.945 1.00 72.06 74 GLY A C 1
ATOM 564 O O . GLY A 1 74 ? 12.295 -22.113 2.602 1.00 72.06 74 GLY A O 1
ATOM 565 N N . GLY A 1 75 ? 12.122 -19.929 2.081 1.00 78.38 75 GLY A N 1
ATOM 566 C CA . GLY A 1 75 ? 11.944 -20.088 0.641 1.00 78.38 75 GLY A CA 1
ATOM 567 C C . GLY A 1 75 ? 13.156 -19.625 -0.167 1.00 78.38 75 GLY A C 1
ATOM 568 O O . GLY A 1 75 ? 14.176 -19.199 0.371 1.00 78.38 75 GLY A O 1
ATOM 569 N N . LYS A 1 76 ? 13.049 -19.728 -1.495 1.00 85.94 76 LYS A N 1
ATOM 570 C CA . LYS A 1 76 ? 14.005 -19.088 -2.405 1.00 85.94 76 LYS A CA 1
ATOM 571 C C . LYS A 1 76 ? 13.568 -17.653 -2.652 1.00 85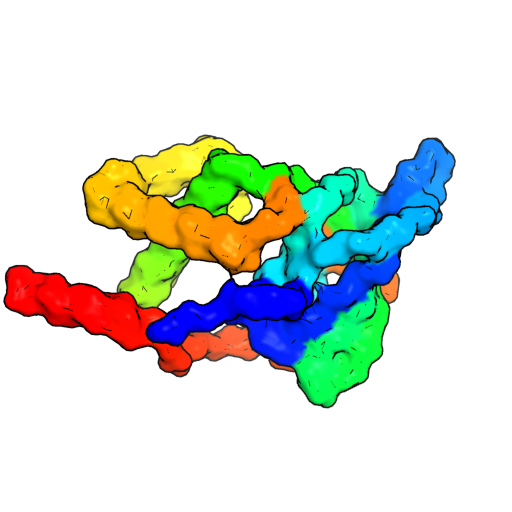.94 76 LYS A C 1
ATOM 573 O O . LYS A 1 76 ? 12.392 -17.429 -2.923 1.00 85.94 76 LYS A O 1
ATOM 578 N N . SER A 1 77 ? 14.522 -16.735 -2.621 1.00 87.75 77 SER A N 1
ATOM 579 C CA . SER A 1 77 ? 14.314 -15.358 -3.048 1.00 87.75 77 SER A CA 1
ATOM 580 C C . SER A 1 77 ? 14.041 -15.270 -4.548 1.00 87.75 77 SER A C 1
ATOM 582 O O . SER A 1 77 ? 14.433 -16.156 -5.317 1.00 87.75 77 SER A O 1
ATOM 584 N N . GLY A 1 78 ? 13.378 -14.199 -4.973 1.00 88.50 78 GLY A N 1
ATOM 585 C CA . GLY A 1 78 ? 13.120 -13.947 -6.384 1.00 88.50 78 GLY A CA 1
ATOM 586 C C . GLY A 1 78 ? 12.756 -12.500 -6.670 1.00 88.50 78 GLY A C 1
ATOM 587 O O . GLY A 1 78 ? 12.204 -11.800 -5.824 1.00 88.50 78 GLY A O 1
ATOM 588 N N . GLU A 1 79 ? 13.066 -12.060 -7.884 1.00 91.38 79 GLU A N 1
ATOM 589 C CA . GLU A 1 79 ? 12.754 -10.708 -8.330 1.00 91.38 79 GLU A CA 1
ATOM 590 C C . GLU A 1 79 ? 11.346 -10.622 -8.918 1.00 91.38 79 GLU A C 1
ATOM 592 O O . GLU A 1 79 ? 10.910 -11.487 -9.683 1.00 91.38 79 GLU A O 1
ATOM 597 N N . VAL A 1 80 ? 10.642 -9.542 -8.590 1.00 90.81 80 VAL A N 1
ATOM 598 C CA . VAL A 1 80 ? 9.327 -9.220 -9.146 1.00 90.81 80 VAL A CA 1
ATOM 599 C C . VAL A 1 80 ? 9.261 -7.761 -9.551 1.00 90.81 80 VAL A C 1
ATOM 601 O O . VAL A 1 80 ? 9.895 -6.892 -8.953 1.00 90.81 80 VAL A O 1
ATOM 604 N N . LEU A 1 81 ? 8.453 -7.491 -10.566 1.00 92.75 81 LEU A N 1
ATOM 605 C CA . LEU A 1 81 ? 8.215 -6.156 -11.077 1.00 92.75 81 LEU A CA 1
ATOM 606 C C . LEU A 1 81 ? 6.775 -5.739 -10.788 1.00 92.75 81 LEU A C 1
ATOM 608 O O . LEU A 1 81 ? 5.818 -6.421 -11.173 1.00 92.75 81 LEU A O 1
ATOM 612 N N . LEU A 1 82 ? 6.638 -4.606 -10.108 1.00 90.62 82 LEU A N 1
ATOM 613 C CA . LEU A 1 82 ? 5.371 -4.014 -9.700 1.00 90.62 82 LEU A CA 1
ATOM 614 C C . LEU A 1 82 ? 5.149 -2.701 -10.448 1.00 90.62 82 LEU A C 1
ATOM 616 O O . LEU A 1 82 ? 6.037 -1.865 -10.487 1.00 90.62 82 LEU A O 1
ATOM 620 N N . GLU A 1 83 ? 3.966 -2.476 -10.998 1.00 92.00 83 GLU A N 1
ATOM 621 C CA . GLU A 1 83 ? 3.545 -1.189 -11.549 1.00 92.00 83 GLU A CA 1
ATOM 622 C C . GLU A 1 83 ? 2.860 -0.347 -10.470 1.00 92.00 83 GLU A C 1
ATOM 624 O O . GLU A 1 83 ? 1.934 -0.805 -9.796 1.00 92.00 83 GLU A O 1
ATOM 629 N N . VAL A 1 84 ? 3.278 0.907 -10.331 1.00 89.75 84 VAL A N 1
ATOM 630 C CA . VAL A 1 84 ? 2.662 1.881 -9.430 1.00 89.75 84 VAL A CA 1
ATOM 631 C C . VAL A 1 84 ? 1.360 2.379 -10.046 1.00 89.75 84 VAL A C 1
ATOM 633 O O . VAL A 1 84 ? 1.355 2.997 -11.107 1.00 89.75 84 VAL A O 1
ATOM 636 N N . LEU A 1 85 ? 0.243 2.154 -9.357 1.00 86.25 85 LEU A N 1
ATOM 637 C CA . LEU A 1 85 ? -1.081 2.608 -9.792 1.00 86.25 85 LEU A CA 1
ATOM 638 C C . LEU A 1 85 ? -1.438 3.972 -9.204 1.00 86.25 85 LEU A C 1
ATOM 640 O O . LEU A 1 85 ? -2.089 4.796 -9.844 1.00 86.25 85 LEU A O 1
ATOM 644 N N . TRP A 1 86 ? -1.040 4.205 -7.957 1.00 87.50 86 TRP A N 1
ATOM 645 C CA . TRP A 1 86 ? -1.291 5.457 -7.262 1.00 87.50 86 TRP A CA 1
ATOM 646 C C . TRP A 1 86 ? -0.251 5.697 -6.179 1.00 87.50 86 TRP A C 1
ATOM 648 O O . TRP A 1 86 ? 0.320 4.761 -5.621 1.00 87.50 86 TRP A O 1
ATOM 658 N N . THR A 1 87 ? -0.093 6.974 -5.842 1.00 87.50 87 THR A N 1
ATOM 659 C CA . THR A 1 87 ? 0.829 7.448 -4.811 1.00 87.50 87 THR A CA 1
ATOM 660 C C . THR A 1 87 ? 0.149 8.478 -3.927 1.00 87.50 87 THR A C 1
ATOM 662 O O . THR A 1 87 ? -0.679 9.277 -4.390 1.00 87.50 87 THR A O 1
ATOM 665 N N . ARG A 1 88 ? 0.458 8.433 -2.632 1.00 85.25 88 ARG A N 1
ATOM 666 C CA . ARG A 1 88 ? -0.043 9.369 -1.624 1.00 85.25 88 ARG A CA 1
ATOM 667 C C . ARG A 1 88 ? 1.076 9.765 -0.678 1.00 85.25 88 ARG A C 1
ATOM 669 O O . ARG A 1 88 ? 1.752 8.897 -0.133 1.00 85.25 88 ARG A O 1
ATOM 676 N N . HIS A 1 89 ? 1.218 11.065 -0.463 1.00 86.81 89 HIS A N 1
ATOM 677 C CA . HIS A 1 89 ? 2.069 11.595 0.590 1.00 86.81 89 HIS A CA 1
ATOM 678 C C . HIS A 1 89 ? 1.475 11.249 1.964 1.00 86.81 89 HIS A C 1
ATOM 680 O O . HIS A 1 89 ? 0.259 11.286 2.150 1.00 86.81 89 HIS A O 1
ATOM 686 N N . GLN A 1 90 ? 2.320 10.910 2.930 1.00 83.06 90 GLN A N 1
ATOM 687 C CA . GLN A 1 90 ? 1.939 10.608 4.310 1.00 83.06 90 GLN A CA 1
ATOM 688 C C . GLN A 1 90 ? 1.854 11.893 5.141 1.00 83.06 90 GLN A C 1
ATOM 690 O O . GLN A 1 90 ? 2.488 12.041 6.183 1.00 83.06 90 GLN A O 1
ATOM 695 N N . ASP A 1 91 ? 1.055 12.849 4.663 1.00 86.06 91 ASP A N 1
ATOM 696 C CA . ASP A 1 91 ? 0.696 14.025 5.453 1.00 86.06 91 ASP A CA 1
ATOM 697 C C . ASP A 1 91 ? -0.261 13.670 6.602 1.00 86.06 91 ASP A C 1
ATOM 699 O O . ASP A 1 91 ? -0.777 12.556 6.729 1.00 86.06 91 ASP A O 1
ATOM 703 N N . GLN A 1 92 ? -0.503 14.650 7.470 1.00 84.38 92 GLN A N 1
ATOM 704 C CA . GLN A 1 92 ? -1.345 14.475 8.647 1.00 84.38 92 GLN A CA 1
ATOM 705 C C . GLN A 1 92 ? -2.766 13.999 8.305 1.00 84.38 92 GLN A C 1
ATOM 707 O O . GLN A 1 92 ? -3.330 13.214 9.072 1.00 84.38 92 GLN A O 1
ATOM 712 N N . ASP A 1 93 ? -3.329 14.419 7.173 1.00 85.31 93 ASP A N 1
ATOM 713 C CA . ASP A 1 93 ? -4.681 14.039 6.762 1.00 85.31 93 ASP A CA 1
ATOM 714 C C . ASP A 1 93 ? -4.726 12.579 6.309 1.00 85.31 93 ASP A C 1
ATOM 716 O O . ASP A 1 93 ? -5.590 11.816 6.750 1.00 85.31 93 ASP A O 1
ATOM 720 N N . ASN A 1 94 ? -3.758 12.149 5.497 1.00 83.06 94 ASN A N 1
ATOM 721 C CA . ASN A 1 94 ? -3.646 10.762 5.058 1.00 83.06 94 ASN A CA 1
ATOM 722 C C . ASN A 1 94 ? -3.343 9.816 6.227 1.00 83.06 94 ASN A C 1
ATOM 724 O O . ASN A 1 94 ? -3.994 8.776 6.346 1.00 83.06 94 ASN A O 1
ATOM 728 N N . ILE A 1 95 ? -2.448 10.201 7.144 1.00 82.88 95 ILE A N 1
ATOM 729 C CA . ILE A 1 95 ? -2.179 9.431 8.369 1.00 82.88 95 ILE A CA 1
ATOM 730 C C . ILE A 1 95 ? -3.454 9.302 9.207 1.00 82.88 95 ILE A C 1
ATOM 732 O O . ILE A 1 95 ? -3.801 8.207 9.652 1.00 82.88 95 ILE A O 1
ATOM 736 N N . THR A 1 96 ? -4.189 10.401 9.396 1.00 87.00 96 THR A N 1
ATOM 737 C CA . THR A 1 96 ? -5.453 10.392 10.148 1.00 87.00 96 THR A CA 1
ATOM 738 C C . THR A 1 96 ? -6.469 9.459 9.490 1.00 87.00 96 THR A C 1
ATOM 740 O O . THR A 1 96 ? -7.069 8.622 10.158 1.00 87.00 96 THR A O 1
ATOM 743 N N . SER A 1 97 ? -6.601 9.536 8.168 1.00 84.69 97 SER A N 1
ATOM 744 C CA . SER A 1 97 ? -7.479 8.694 7.354 1.00 84.69 97 SER A CA 1
ATOM 745 C C . SER A 1 97 ? -7.154 7.194 7.485 1.00 84.69 97 SER A C 1
ATOM 747 O O . SER A 1 97 ? -8.064 6.366 7.617 1.00 84.69 97 SER A O 1
ATOM 749 N N . ILE A 1 98 ? -5.867 6.829 7.506 1.00 79.69 98 ILE A N 1
ATOM 750 C CA . ILE A 1 98 ? -5.398 5.452 7.741 1.00 79.69 98 ILE A CA 1
ATOM 751 C C . ILE A 1 98 ? -5.737 5.003 9.166 1.00 79.69 98 ILE A C 1
ATOM 753 O O . ILE A 1 98 ? -6.328 3.937 9.348 1.00 79.69 98 ILE A O 1
ATOM 757 N N . CYS A 1 99 ? -5.420 5.827 10.167 1.00 81.81 99 CYS A N 1
ATOM 758 C CA . CYS A 1 99 ? -5.644 5.497 11.574 1.00 81.81 99 CYS A CA 1
ATOM 759 C C . CYS A 1 99 ? -7.136 5.334 11.900 1.00 81.81 99 CYS A C 1
ATOM 761 O O . CYS A 1 99 ? -7.496 4.442 12.661 1.00 81.81 99 CYS A O 1
ATOM 763 N N . ILE A 1 100 ? -8.020 6.129 11.284 1.00 82.81 100 ILE A N 1
ATOM 764 C CA . ILE A 1 100 ? -9.479 5.977 11.418 1.00 82.81 100 ILE A CA 1
ATOM 765 C C . ILE A 1 100 ? -9.929 4.607 10.909 1.00 82.81 100 ILE A C 1
ATOM 767 O O . ILE A 1 100 ? -10.646 3.897 11.609 1.00 82.81 100 ILE A O 1
ATOM 771 N N . ARG A 1 101 ? -9.478 4.202 9.715 1.00 82.06 101 ARG A N 1
ATOM 772 C CA . ARG A 1 101 ? -9.825 2.887 9.153 1.00 82.06 101 ARG A CA 1
ATOM 773 C C . ARG A 1 101 ? -9.314 1.755 10.034 1.00 82.06 101 ARG A C 1
ATOM 775 O O . ARG A 1 101 ? -10.064 0.825 10.305 1.00 82.06 101 ARG A O 1
ATOM 782 N N . GLN A 1 102 ? -8.071 1.845 10.511 1.00 74.12 102 GLN A N 1
ATOM 783 C CA . GLN A 1 102 ? -7.502 0.865 11.442 1.00 74.12 102 GLN A CA 1
ATOM 784 C C . GLN A 1 102 ? -8.299 0.778 12.744 1.00 74.12 102 GLN A C 1
ATOM 786 O O . GLN A 1 102 ? -8.568 -0.323 13.216 1.00 74.12 102 GLN A O 1
ATOM 791 N N . MET A 1 103 ? -8.708 1.920 13.299 1.00 79.12 103 MET A N 1
ATOM 792 C CA . MET A 1 103 ? -9.519 1.959 14.511 1.00 79.12 103 MET A CA 1
ATOM 793 C C . MET A 1 103 ? -10.863 1.255 14.305 1.00 79.12 103 MET A C 1
ATOM 795 O O . MET A 1 103 ? -11.256 0.456 15.147 1.00 79.12 103 MET A O 1
ATOM 799 N N . ILE A 1 104 ? -11.529 1.496 13.173 1.00 76.38 104 ILE A N 1
ATOM 800 C CA . ILE A 1 104 ? -12.806 0.856 12.839 1.00 76.38 104 ILE A CA 1
ATOM 801 C C . ILE A 1 104 ? -12.619 -0.652 12.647 1.00 76.38 104 ILE A C 1
ATOM 803 O O . ILE A 1 104 ? -13.321 -1.425 13.288 1.00 76.38 104 ILE A O 1
ATOM 807 N N . PHE A 1 105 ? -11.631 -1.095 11.858 1.00 68.94 105 PHE A N 1
ATOM 808 C CA . PHE A 1 105 ? -11.310 -2.526 11.733 1.00 68.94 105 PHE A CA 1
ATOM 809 C C . PHE A 1 105 ? -11.084 -3.185 13.102 1.00 68.94 105 PHE A C 1
ATOM 811 O O . PHE A 1 105 ? -11.654 -4.240 13.376 1.00 68.94 105 PHE A O 1
ATOM 818 N N . GLY A 1 106 ? -10.312 -2.536 13.979 1.00 65.50 106 GLY A N 1
ATOM 819 C CA . GLY A 1 106 ? -10.046 -3.029 15.330 1.00 65.50 106 GLY A CA 1
ATOM 820 C C . GLY A 1 106 ? -11.295 -3.114 16.215 1.00 65.50 106 GLY A C 1
ATOM 821 O O . GLY A 1 106 ? -11.370 -4.000 17.062 1.00 65.50 106 GLY A O 1
ATOM 822 N N . GLN A 1 107 ? -12.294 -2.246 16.015 1.00 72.25 107 GLN A N 1
ATOM 823 C CA . GLN A 1 107 ? -13.577 -2.326 16.724 1.00 72.25 107 GLN A CA 1
ATOM 824 C C . GLN A 1 107 ? -14.372 -3.578 16.321 1.00 72.25 107 GLN A C 1
ATOM 826 O O . GLN A 1 107 ? -14.813 -4.312 17.206 1.00 72.25 107 GLN A O 1
ATOM 831 N N . TYR A 1 108 ? -14.508 -3.859 15.019 1.00 68.88 108 TYR A N 1
ATOM 832 C CA . TYR A 1 108 ? -15.198 -5.068 14.534 1.00 68.88 108 TYR A CA 1
ATOM 833 C C . TYR A 1 108 ? -14.490 -6.345 14.974 1.00 68.88 108 TYR A C 1
ATOM 835 O O . TYR A 1 108 ? -15.129 -7.271 15.473 1.00 68.88 108 TYR A O 1
ATOM 843 N N . GLU A 1 109 ? -13.162 -6.375 14.855 1.00 62.25 109 GLU A N 1
ATOM 844 C CA . GLU A 1 109 ? -12.355 -7.511 15.294 1.00 62.25 109 GLU A CA 1
ATOM 845 C C . GLU A 1 109 ? -12.514 -7.763 16.800 1.00 62.25 109 GLU A C 1
ATOM 847 O O . GLU A 1 109 ? -12.759 -8.896 17.219 1.00 62.25 109 GLU A O 1
ATOM 852 N N . ALA A 1 110 ? -12.455 -6.712 17.626 1.00 62.25 110 ALA A N 1
ATOM 853 C CA . ALA A 1 110 ? -12.640 -6.826 19.071 1.00 62.25 110 ALA A CA 1
ATOM 854 C C . ALA A 1 110 ? -14.053 -7.291 19.461 1.00 62.25 110 ALA A C 1
ATOM 856 O O . ALA A 1 110 ? -14.213 -7.968 20.480 1.00 62.25 110 ALA A O 1
ATOM 857 N N . ALA A 1 111 ? -15.061 -6.938 18.663 1.00 70.38 111 ALA A N 1
ATOM 858 C CA . ALA A 1 111 ? -16.440 -7.379 18.841 1.00 70.38 111 ALA A CA 1
ATOM 859 C C . ALA A 1 111 ? -16.707 -8.786 18.271 1.00 70.38 111 ALA A C 1
ATOM 861 O O . ALA A 1 111 ? -17.756 -9.364 18.554 1.00 70.38 111 ALA A O 1
ATOM 862 N N . GLY A 1 112 ? -15.780 -9.345 17.483 1.00 63.03 112 GLY A N 1
ATOM 863 C CA . GLY A 1 112 ? -15.984 -10.600 16.758 1.00 63.03 112 GLY A CA 1
ATOM 864 C C . GLY A 1 112 ? -17.110 -10.510 15.725 1.00 63.03 112 GLY A C 1
ATOM 865 O O . GLY A 1 112 ? -17.817 -11.494 15.514 1.00 63.03 112 GLY A O 1
ATOM 866 N N . GLN A 1 113 ? -17.315 -9.326 15.145 1.00 71.31 113 GLN A N 1
ATOM 867 C CA . GLN A 1 113 ? -18.394 -9.041 14.204 1.00 71.31 113 GLN A CA 1
ATOM 868 C C . GLN A 1 113 ? -17.874 -8.970 12.771 1.00 71.31 113 GLN A C 1
ATOM 870 O O . GLN A 1 113 ? -16.790 -8.445 12.514 1.00 71.31 113 GLN A O 1
ATOM 875 N N . ASP A 1 114 ? -18.692 -9.445 11.835 1.00 76.00 114 ASP A N 1
ATOM 876 C CA . ASP A 1 114 ? -18.484 -9.173 10.418 1.00 76.00 114 ASP A CA 1
ATOM 877 C C . ASP A 1 114 ? -18.757 -7.693 10.128 1.00 76.00 114 ASP A C 1
ATOM 879 O O . ASP A 1 114 ? -19.681 -7.091 10.679 1.00 76.00 114 ASP A O 1
ATOM 883 N N . ILE A 1 115 ? -17.954 -7.110 9.242 1.00 72.75 115 ILE A N 1
ATOM 884 C CA . ILE A 1 115 ? -18.104 -5.711 8.837 1.00 72.75 115 ILE A CA 1
ATOM 885 C C . ILE A 1 115 ? -19.253 -5.611 7.834 1.00 72.75 115 ILE A C 1
ATOM 887 O O . ILE A 1 115 ? -19.296 -6.356 6.851 1.00 72.75 115 ILE A O 1
ATOM 891 N N . GLU A 1 116 ? -20.171 -4.669 8.038 1.00 85.88 116 GLU A N 1
ATOM 892 C CA . GLU A 1 116 ? -21.307 -4.502 7.140 1.00 85.88 116 GLU A CA 1
ATOM 893 C C . GLU A 1 116 ? -20.844 -4.090 5.728 1.00 85.88 116 GLU A C 1
ATOM 895 O O . GLU A 1 116 ? -19.894 -3.311 5.574 1.00 85.88 116 GLU A O 1
ATOM 900 N N . PRO A 1 117 ? -21.518 -4.563 4.659 1.00 82.12 117 PRO A N 1
ATOM 901 C CA . PRO A 1 117 ? -21.083 -4.313 3.284 1.00 82.12 117 PRO A CA 1
ATOM 902 C C . PRO A 1 117 ? -20.948 -2.832 2.906 1.00 82.12 117 PRO A C 1
ATOM 904 O O . PRO A 1 117 ? -20.131 -2.473 2.058 1.00 82.12 117 PRO A O 1
ATOM 907 N N . ASP A 1 118 ? -21.764 -1.959 3.490 1.00 88.44 118 ASP A N 1
ATOM 908 C CA . ASP A 1 118 ? -21.711 -0.516 3.268 1.00 88.44 118 ASP A CA 1
ATOM 909 C C . ASP A 1 118 ? -20.524 0.140 3.993 1.00 88.44 118 ASP A C 1
ATOM 911 O O . ASP A 1 118 ? -19.865 1.005 3.415 1.00 88.44 118 ASP A O 1
ATOM 915 N N . VAL A 1 119 ? -20.174 -0.329 5.195 1.00 80.00 119 VAL A N 1
ATOM 916 C CA . VAL A 1 119 ? -18.949 0.077 5.906 1.00 80.00 119 VAL A CA 1
ATOM 917 C C . VAL A 1 119 ? -17.712 -0.381 5.148 1.00 80.00 119 VAL A C 1
ATOM 919 O O . VAL A 1 119 ? -16.815 0.427 4.916 1.00 80.00 119 VAL A O 1
ATOM 922 N N . ILE A 1 120 ? -17.677 -1.635 4.685 1.00 75.06 120 ILE A N 1
ATOM 923 C CA . ILE A 1 120 ? -16.577 -2.169 3.865 1.00 75.06 120 ILE A CA 1
ATOM 924 C C . ILE A 1 120 ? -16.326 -1.273 2.644 1.00 75.06 120 ILE A C 1
ATOM 926 O O . ILE A 1 120 ? -15.184 -0.900 2.368 1.00 75.06 120 ILE A O 1
ATOM 930 N N . LYS A 1 121 ? -17.386 -0.861 1.933 1.00 75.44 121 LYS A N 1
ATOM 931 C CA . LYS A 1 121 ? -17.268 0.051 0.781 1.00 75.44 121 LYS A CA 1
ATOM 932 C C . LYS A 1 121 ? -16.622 1.383 1.158 1.00 75.44 121 LYS A C 1
ATOM 934 O O . LYS A 1 121 ? -15.789 1.881 0.403 1.00 75.44 121 LYS A O 1
ATOM 939 N N . LEU A 1 122 ? -16.985 1.956 2.305 1.00 77.69 122 LEU A N 1
ATOM 940 C CA . LEU A 1 122 ? -16.395 3.203 2.796 1.00 77.69 122 LEU A CA 1
ATOM 941 C C . LEU A 1 122 ? -14.932 3.017 3.222 1.00 77.69 122 LEU A C 1
ATOM 943 O O . LEU A 1 122 ? -14.086 3.839 2.871 1.00 77.69 122 LEU A O 1
ATOM 947 N N . LEU A 1 123 ? -14.612 1.921 3.917 1.00 70.69 123 LEU A N 1
ATOM 948 C CA . LEU A 1 123 ? -13.250 1.596 4.352 1.00 70.69 123 LEU A CA 1
ATOM 949 C C . LEU A 1 123 ? -12.293 1.446 3.160 1.00 70.69 123 LEU A C 1
ATOM 951 O O . LEU A 1 123 ? -11.163 1.935 3.222 1.00 70.69 123 LEU A O 1
ATOM 955 N N . HIS A 1 124 ? -12.748 0.851 2.055 1.00 71.56 124 HIS A N 1
ATOM 956 C CA . HIS A 1 124 ? -11.956 0.714 0.828 1.00 71.56 124 HIS A CA 1
ATOM 957 C C . HIS A 1 124 ? -11.962 1.955 -0.073 1.00 71.56 124 HIS A C 1
ATOM 959 O O . HIS A 1 124 ? -11.154 2.038 -0.997 1.00 71.56 124 HIS A O 1
ATOM 965 N N . ASN A 1 125 ? -12.833 2.935 0.178 1.00 74.12 125 ASN A N 1
ATOM 966 C CA . ASN A 1 125 ? -12.896 4.156 -0.613 1.00 74.12 125 ASN A CA 1
ATOM 967 C C . ASN A 1 125 ? -11.903 5.200 -0.062 1.00 74.12 125 ASN A C 1
ATOM 969 O O . ASN A 1 125 ? -12.065 5.663 1.070 1.00 74.12 125 ASN A O 1
ATOM 973 N N . PRO A 1 126 ? -10.889 5.624 -0.839 1.00 71.06 126 PRO A N 1
ATOM 974 C CA . PRO A 1 126 ? -9.865 6.556 -0.368 1.00 71.06 126 PRO A CA 1
ATOM 975 C C . PRO A 1 126 ? -10.315 8.028 -0.371 1.00 71.06 126 PRO A C 1
ATOM 977 O O . PRO A 1 126 ? -9.512 8.909 -0.069 1.00 71.06 126 PRO A O 1
ATOM 980 N N . SER A 1 127 ? -11.558 8.343 -0.752 1.00 81.44 127 SER A N 1
ATOM 981 C CA . SER A 1 127 ? -12.014 9.732 -0.836 1.00 81.44 127 SER A CA 1
ATOM 982 C C . SER A 1 127 ? -12.166 10.388 0.543 1.00 81.44 127 SER A C 1
ATOM 984 O O . SER A 1 127 ? -12.493 9.753 1.553 1.00 81.44 127 SER A O 1
ATOM 986 N N . ARG A 1 128 ? -11.998 11.714 0.573 1.00 81.44 128 ARG A N 1
ATOM 987 C CA . ARG A 1 128 ? -12.263 12.527 1.769 1.00 81.44 128 ARG A CA 1
ATOM 988 C C . ARG A 1 128 ? -13.715 12.426 2.246 1.00 81.44 128 ARG A C 1
ATOM 990 O O . ARG A 1 128 ? -13.955 12.488 3.443 1.00 81.44 128 ARG A O 1
ATOM 997 N N . PHE A 1 129 ? -14.662 12.229 1.325 1.00 88.81 129 PHE A N 1
ATOM 998 C CA . PHE A 1 129 ? -16.083 12.088 1.648 1.00 88.81 129 PHE A CA 1
ATOM 999 C C . PHE A 1 129 ? -16.351 10.773 2.373 1.00 88.81 129 PHE A C 1
ATOM 1001 O O . PHE A 1 129 ? -16.941 10.784 3.442 1.00 88.81 129 PHE A O 1
ATOM 1008 N N . ALA A 1 130 ? -15.792 9.665 1.876 1.00 85.62 130 ALA A N 1
ATOM 1009 C CA . ALA A 1 130 ? -15.882 8.383 2.570 1.00 85.62 130 ALA A CA 1
ATOM 1010 C C . ALA A 1 130 ? -15.259 8.449 3.973 1.00 85.62 130 ALA A C 1
ATOM 1012 O O . ALA A 1 130 ? -15.790 7.887 4.923 1.00 85.62 130 ALA A O 1
ATOM 1013 N N . THR A 1 131 ? -14.154 9.183 4.123 1.00 87.75 131 THR A N 1
ATOM 1014 C CA . THR A 1 131 ? -13.527 9.398 5.435 1.00 87.75 131 THR A CA 1
ATOM 1015 C C . THR A 1 131 ? -14.420 10.230 6.363 1.00 87.75 131 THR A C 1
ATOM 1017 O O . THR A 1 131 ? -14.543 9.894 7.536 1.00 87.75 131 THR A O 1
ATOM 1020 N N . ALA A 1 132 ? -15.081 11.273 5.854 1.00 89.81 132 ALA A N 1
ATOM 1021 C CA . ALA A 1 132 ? -16.039 12.068 6.623 1.00 89.81 132 ALA A CA 1
ATOM 1022 C C . ALA A 1 132 ? -17.259 11.241 7.070 1.00 89.81 132 ALA A C 1
ATOM 1024 O O . ALA A 1 132 ? -17.666 11.342 8.226 1.00 89.81 132 ALA A O 1
ATOM 1025 N N . ASP A 1 133 ? -17.781 10.372 6.202 1.00 93.12 133 ASP A N 1
ATOM 1026 C CA . ASP A 1 133 ? -18.891 9.472 6.536 1.00 93.12 133 ASP A CA 1
ATOM 1027 C C . ASP A 1 133 ? -18.495 8.482 7.640 1.00 93.12 133 ASP A C 1
ATOM 1029 O O . ASP A 1 133 ? -19.246 8.276 8.593 1.00 93.12 133 ASP A O 1
ATOM 1033 N N . LEU A 1 134 ? -17.286 7.911 7.565 1.00 91.25 134 LEU A N 1
ATOM 1034 C CA . LEU A 1 134 ? -16.740 7.064 8.631 1.00 91.25 134 LEU A CA 1
ATOM 1035 C C . LEU A 1 134 ? -16.592 7.843 9.948 1.00 91.25 134 LEU A C 1
ATOM 1037 O O . LEU A 1 134 ? -16.928 7.320 11.008 1.00 91.25 134 LEU A O 1
ATOM 1041 N N . ILE A 1 135 ? -16.139 9.100 9.890 1.00 92.50 135 ILE A N 1
ATOM 1042 C CA . ILE A 1 135 ? -16.026 9.968 11.072 1.00 92.50 135 ILE A CA 1
ATOM 1043 C C . ILE A 1 135 ? -17.373 10.143 11.766 1.00 92.50 135 ILE A C 1
ATOM 1045 O O . ILE A 1 135 ? -17.445 10.011 12.989 1.00 92.50 135 ILE A O 1
ATOM 1049 N N . GLN A 1 136 ? -18.419 10.426 10.990 1.00 92.94 136 GLN A N 1
ATOM 1050 C CA . GLN A 1 136 ? -19.767 10.630 11.510 1.00 92.94 136 GLN A CA 1
ATOM 1051 C C . GLN A 1 136 ? -20.370 9.332 12.046 1.00 92.94 136 GLN A C 1
ATOM 1053 O O . GLN A 1 136 ? -20.887 9.314 13.158 1.00 92.94 136 GLN A O 1
ATOM 1058 N N . ARG A 1 137 ? -20.276 8.236 11.285 1.00 93.75 137 ARG A N 1
ATOM 1059 C CA . ARG A 1 137 ? -20.901 6.953 11.638 1.00 93.75 137 ARG A CA 1
ATOM 1060 C C . ARG A 1 137 ? -20.336 6.337 12.915 1.00 93.75 137 ARG A C 1
ATOM 1062 O O . ARG A 1 137 ? -21.079 5.704 13.655 1.00 93.75 137 ARG A O 1
ATOM 1069 N N . PHE A 1 138 ? -19.039 6.508 13.156 1.00 88.94 138 PHE A N 1
ATOM 1070 C CA . PHE A 1 138 ? -18.340 5.920 14.302 1.00 88.94 138 PHE A CA 1
ATOM 1071 C C . PHE A 1 138 ? -18.024 6.941 15.401 1.00 88.94 138 PHE A C 1
ATOM 1073 O O . PHE A 1 138 ? -17.250 6.636 16.309 1.00 88.94 138 PHE A O 1
ATOM 1080 N N . SER A 1 139 ? -18.579 8.155 15.306 1.00 89.94 139 SER A N 1
ATOM 1081 C CA . SER A 1 139 ? -18.349 9.261 16.243 1.00 89.94 139 SER A CA 1
ATOM 1082 C C . SER A 1 139 ? -16.872 9.402 16.630 1.00 89.94 139 SER A C 1
ATOM 1084 O O . SER A 1 139 ? -16.483 9.386 17.799 1.00 89.94 139 SER A O 1
ATOM 1086 N N . ILE A 1 140 ? -16.006 9.470 15.617 1.00 86.75 140 ILE A N 1
ATOM 1087 C CA . ILE A 1 140 ? -14.548 9.363 15.785 1.00 86.75 140 ILE A CA 1
ATOM 1088 C C . ILE A 1 140 ? -13.983 10.479 16.677 1.00 86.75 140 ILE A C 1
ATOM 1090 O O . ILE A 1 140 ? -12.991 10.273 17.374 1.00 86.75 140 ILE A O 1
ATOM 1094 N N . PHE A 1 141 ? -14.612 11.654 16.669 1.00 85.31 141 PHE A N 1
ATOM 1095 C CA . PHE A 1 141 ? -14.175 12.809 17.453 1.00 85.31 141 PHE A CA 1
ATOM 1096 C C . PHE A 1 141 ? -14.825 12.921 18.836 1.00 85.31 141 PHE A C 1
ATOM 1098 O O . PHE A 1 141 ? -14.565 13.892 19.547 1.00 85.31 141 PHE A O 1
ATOM 1105 N N . ASP A 1 142 ? -15.587 11.913 19.266 1.00 88.44 142 ASP A N 1
ATOM 1106 C CA . ASP A 1 142 ? -15.980 11.799 20.668 1.00 88.44 142 ASP A CA 1
ATOM 1107 C C . ASP A 1 142 ? -14.738 11.592 21.543 1.00 88.44 142 ASP A C 1
ATOM 1109 O O . ASP A 1 142 ? -13.754 10.968 21.133 1.00 88.44 142 ASP A O 1
ATOM 1113 N N . GLN A 1 143 ? -14.774 12.104 22.775 1.00 78.44 143 GLN A N 1
ATOM 1114 C CA . GLN A 1 143 ? -13.595 12.238 23.642 1.00 78.44 143 GLN A CA 1
ATOM 1115 C C . GLN A 1 143 ? -12.790 10.931 23.811 1.00 78.44 143 GLN A C 1
ATOM 1117 O O . GLN A 1 143 ? -11.558 10.956 23.868 1.00 78.44 143 GLN A O 1
ATOM 1122 N N . GLN A 1 144 ? -13.472 9.783 23.860 1.00 81.38 144 GLN A N 1
ATOM 1123 C CA . GLN A 1 144 ? -12.845 8.463 23.963 1.00 81.38 144 GLN A CA 1
ATOM 1124 C C . GLN A 1 144 ? -12.163 8.019 22.657 1.00 81.38 144 GLN A C 1
ATOM 1126 O O . GLN A 1 144 ? -11.026 7.534 22.683 1.00 81.38 144 GLN A O 1
ATOM 1131 N N . ASN A 1 145 ? -12.828 8.201 21.516 1.00 80.56 145 ASN A N 1
ATOM 1132 C CA . ASN A 1 145 ? -12.317 7.802 20.205 1.00 80.56 145 ASN A CA 1
ATOM 1133 C C . ASN A 1 145 ? -11.177 8.715 19.749 1.00 80.56 145 ASN A C 1
ATOM 1135 O O . ASN A 1 145 ? -10.169 8.223 19.244 1.00 80.56 145 ASN A O 1
ATOM 1139 N N . LEU A 1 146 ? -11.260 10.014 20.046 1.00 87.19 146 LEU A N 1
ATOM 1140 C CA . LEU A 1 146 ? -10.201 10.976 19.752 1.00 87.19 146 LEU A CA 1
ATOM 1141 C C . LEU A 1 146 ? -8.883 10.601 20.445 1.00 87.19 146 LEU A C 1
ATOM 1143 O O . LEU A 1 146 ? -7.822 10.628 19.823 1.00 87.19 146 LEU A O 1
ATOM 1147 N N . LYS A 1 147 ? -8.936 10.186 21.718 1.00 82.25 147 LYS A N 1
ATOM 1148 C CA . LYS A 1 147 ? -7.741 9.732 22.446 1.00 82.25 147 LYS A CA 1
ATOM 1149 C C . LYS A 1 147 ? -7.106 8.506 21.785 1.00 82.25 147 LYS A C 1
ATOM 1151 O O . LYS A 1 147 ? -5.883 8.432 21.680 1.00 82.25 147 LYS A O 1
ATOM 1156 N N . THR A 1 148 ? -7.930 7.558 21.344 1.00 79.00 148 THR A N 1
ATOM 1157 C CA . THR A 1 148 ? -7.474 6.342 20.655 1.00 79.00 148 THR A CA 1
ATOM 1158 C C . THR A 1 148 ? -6.857 6.682 19.298 1.00 79.00 148 THR A C 1
ATOM 1160 O O . THR A 1 148 ? -5.776 6.194 18.973 1.00 79.00 148 THR A O 1
ATOM 1163 N N . LEU A 1 149 ? -7.487 7.583 18.543 1.00 81.88 149 LEU A N 1
ATOM 1164 C CA . LEU A 1 149 ? -6.986 8.068 17.263 1.00 81.88 149 LEU A CA 1
ATOM 1165 C C . LEU A 1 149 ? -5.615 8.744 17.402 1.00 81.88 149 LEU A C 1
ATOM 1167 O O . LEU A 1 149 ? -4.707 8.428 16.638 1.00 81.88 149 LEU A O 1
ATOM 1171 N N . GLU A 1 150 ? -5.422 9.623 18.389 1.00 84.62 150 GLU A N 1
ATOM 1172 C CA . GLU A 1 150 ? -4.116 10.263 18.613 1.00 84.62 150 GLU A CA 1
ATOM 1173 C C . GLU A 1 150 ? -3.032 9.256 19.023 1.00 84.62 150 GLU A C 1
ATOM 1175 O O . GLU A 1 150 ? -1.893 9.347 18.563 1.00 84.62 150 GLU A O 1
ATOM 1180 N N . GLN A 1 151 ? -3.376 8.240 19.821 1.00 79.00 151 GLN A N 1
ATOM 1181 C CA . GLN A 1 151 ? -2.442 7.158 20.147 1.00 79.00 151 GLN A CA 1
ATOM 1182 C C . GLN A 1 151 ? -2.033 6.353 18.907 1.00 79.00 151 GLN A C 1
ATOM 1184 O O . GLN A 1 151 ? -0.853 6.041 18.753 1.00 79.00 151 GLN A O 1
ATOM 1189 N N . LEU A 1 152 ? -2.980 6.042 18.016 1.00 76.69 152 LEU A N 1
ATOM 1190 C CA . LEU A 1 152 ? -2.696 5.352 16.755 1.00 76.69 152 LEU A CA 1
ATOM 1191 C C . LEU A 1 152 ? -1.815 6.203 15.837 1.00 76.69 152 LEU A C 1
ATOM 1193 O O . LEU A 1 152 ? -0.822 5.700 15.321 1.00 76.69 152 LEU A O 1
ATOM 1197 N N . LYS A 1 153 ? -2.111 7.501 15.703 1.00 81.25 153 LYS A N 1
ATOM 1198 C CA . LYS A 1 153 ? -1.300 8.435 14.905 1.00 81.25 153 LYS A CA 1
ATOM 1199 C C . LYS A 1 153 ? 0.137 8.535 15.418 1.00 81.25 153 LYS A C 1
ATOM 1201 O O . LYS A 1 153 ? 1.062 8.572 14.611 1.00 81.25 153 LYS A O 1
ATOM 1206 N N . ASN A 1 154 ? 0.336 8.567 16.735 1.00 78.38 154 ASN A N 1
ATOM 1207 C CA . ASN A 1 154 ? 1.678 8.606 17.321 1.00 78.38 154 ASN A CA 1
ATOM 1208 C C . ASN A 1 154 ? 2.446 7.309 17.045 1.00 78.38 154 ASN A C 1
ATOM 1210 O O . ASN A 1 154 ? 3.558 7.370 16.529 1.00 78.38 154 ASN A O 1
ATOM 1214 N N . ARG A 1 155 ? 1.821 6.145 17.267 1.00 72.25 155 ARG A N 1
ATOM 1215 C CA . ARG A 1 155 ? 2.434 4.845 16.942 1.00 72.25 155 ARG A CA 1
ATOM 1216 C C . ARG A 1 155 ? 2.757 4.705 15.460 1.00 72.25 155 ARG A C 1
ATOM 1218 O O . ARG A 1 155 ? 3.800 4.165 15.108 1.00 72.25 155 ARG A O 1
ATOM 1225 N N . TYR A 1 156 ? 1.880 5.200 14.589 1.00 73.56 156 TYR A N 1
ATOM 1226 C CA . TYR A 1 156 ? 2.111 5.199 13.148 1.00 73.56 156 TYR A CA 1
ATOM 1227 C C . TYR A 1 156 ? 3.387 5.973 12.797 1.00 73.56 156 TYR A C 1
ATOM 1229 O O . TYR A 1 156 ? 4.243 5.458 12.089 1.00 73.56 156 TYR A O 1
ATOM 1237 N N . LYS A 1 157 ? 3.558 7.180 13.350 1.00 75.31 157 LYS A N 1
ATOM 1238 C CA . LYS A 1 157 ? 4.757 8.003 13.128 1.00 75.31 157 LYS A CA 1
ATOM 1239 C C . LYS A 1 157 ? 6.030 7.371 13.693 1.00 75.31 157 LYS A C 1
ATOM 1241 O O . LYS A 1 157 ? 7.074 7.469 13.063 1.00 75.31 157 LYS A O 1
ATOM 1246 N N . GLU A 1 158 ? 5.946 6.728 14.856 1.00 73.69 158 GLU A N 1
ATOM 1247 C CA . GLU A 1 158 ? 7.083 6.030 15.476 1.00 73.69 158 GLU A CA 1
ATOM 1248 C C . GLU A 1 158 ? 7.542 4.819 14.652 1.00 73.69 158 GLU A C 1
ATOM 1250 O O . GLU A 1 158 ? 8.739 4.578 14.536 1.00 73.69 158 GLU A O 1
ATOM 1255 N N . SER A 1 159 ? 6.598 4.083 14.059 1.00 64.44 159 SER A N 1
ATOM 1256 C CA . SER A 1 159 ? 6.878 2.899 13.229 1.00 64.44 159 SER A CA 1
ATOM 1257 C C . SER A 1 159 ? 7.233 3.232 11.775 1.00 64.44 159 SER A C 1
ATOM 1259 O O . SER A 1 159 ? 7.832 2.409 11.093 1.00 64.44 159 SER A O 1
ATOM 1261 N N . HIS A 1 160 ? 6.896 4.433 11.295 1.00 68.88 160 HIS A N 1
ATOM 1262 C CA . HIS A 1 160 ? 7.130 4.875 9.914 1.00 68.88 160 HIS A CA 1
ATOM 1263 C C . HIS A 1 160 ? 7.877 6.229 9.866 1.00 68.88 160 HIS A C 1
ATOM 1265 O O . HIS A 1 160 ? 7.410 7.154 9.197 1.00 68.88 160 HIS A O 1
ATOM 1271 N N . PRO A 1 161 ? 9.023 6.395 10.562 1.00 65.75 161 PRO A N 1
ATOM 1272 C CA . PRO A 1 161 ? 9.662 7.704 10.753 1.00 65.75 161 PRO A CA 1
ATOM 1273 C C . PRO A 1 161 ? 10.221 8.316 9.461 1.00 65.75 161 PRO A C 1
ATOM 1275 O O . PRO A 1 161 ? 10.392 9.533 9.387 1.00 65.75 161 PRO A O 1
ATOM 1278 N N . HIS A 1 162 ? 10.491 7.485 8.451 1.00 69.88 162 HIS A N 1
ATOM 1279 C CA . HIS A 1 162 ? 11.090 7.894 7.179 1.00 69.88 162 HIS A CA 1
ATOM 1280 C C . HIS A 1 162 ? 10.150 7.695 5.977 1.00 69.88 162 HIS A C 1
ATOM 1282 O O . HIS A 1 162 ? 10.426 8.169 4.884 1.00 69.88 162 HIS A O 1
ATOM 1288 N N . HIS A 1 163 ? 8.984 7.070 6.149 1.00 71.56 163 HIS A N 1
ATOM 1289 C CA . HIS A 1 163 ? 8.093 6.785 5.022 1.00 71.56 163 HIS A CA 1
ATOM 1290 C C . HIS A 1 163 ? 7.233 8.002 4.653 1.00 71.56 163 HIS A C 1
ATOM 1292 O O . HIS A 1 163 ? 6.150 8.215 5.201 1.00 71.56 163 HIS A O 1
ATOM 1298 N N . ALA A 1 164 ? 7.714 8.798 3.699 1.00 80.94 164 ALA A N 1
ATOM 1299 C CA . ALA A 1 164 ? 7.013 9.978 3.199 1.00 80.94 164 ALA A CA 1
ATOM 1300 C C . ALA A 1 164 ? 5.871 9.633 2.230 1.00 80.94 164 ALA A C 1
ATOM 1302 O O . ALA A 1 164 ? 4.924 10.412 2.100 1.00 80.94 164 ALA A O 1
ATOM 1303 N N . TYR A 1 165 ? 5.920 8.474 1.566 1.00 84.00 165 TYR A N 1
ATOM 1304 C CA . TYR A 1 165 ? 4.938 8.082 0.558 1.00 84.00 165 TYR A CA 1
ATOM 1305 C C . TYR A 1 165 ? 4.420 6.663 0.759 1.00 84.00 165 TYR A C 1
ATOM 1307 O O . TYR A 1 165 ? 5.116 5.771 1.237 1.00 84.00 165 TYR A O 1
ATOM 1315 N N . ARG A 1 166 ? 3.159 6.473 0.362 1.00 84.50 166 ARG A N 1
ATOM 1316 C CA . ARG A 1 166 ? 2.521 5.170 0.181 1.00 84.50 166 ARG A CA 1
ATOM 1317 C C . ARG A 1 166 ? 2.151 4.990 -1.280 1.00 84.50 166 ARG A C 1
ATOM 1319 O O . ARG A 1 166 ? 1.548 5.886 -1.880 1.00 84.50 166 ARG A O 1
ATOM 1326 N N . HIS A 1 167 ? 2.423 3.804 -1.797 1.00 83.50 167 HIS A N 1
ATOM 1327 C CA . HIS A 1 167 ? 2.122 3.404 -3.160 1.00 83.50 167 HIS A CA 1
ATOM 1328 C C . HIS A 1 167 ? 1.196 2.199 -3.155 1.00 83.50 167 HIS A C 1
ATOM 1330 O O . HIS A 1 167 ? 1.432 1.234 -2.431 1.00 83.50 167 HIS A O 1
ATOM 1336 N N . GLY A 1 168 ? 0.160 2.242 -3.986 1.00 83.25 168 GLY A N 1
ATOM 1337 C CA . GLY A 1 168 ? -0.561 1.037 -4.367 1.00 83.25 168 GLY A CA 1
ATOM 1338 C C . GLY A 1 168 ? -0.008 0.526 -5.676 1.00 83.25 168 GLY A C 1
ATOM 1339 O O . GLY A 1 168 ? 0.082 1.286 -6.645 1.00 83.25 168 GLY A O 1
ATOM 1340 N N . THR A 1 169 ? 0.347 -0.752 -5.703 1.00 86.56 169 THR A N 1
ATOM 1341 C CA . THR A 1 169 ? 0.957 -1.367 -6.875 1.00 86.56 169 THR A CA 1
ATOM 1342 C C . THR A 1 169 ? 0.180 -2.577 -7.362 1.00 86.56 169 THR A C 1
ATOM 1344 O O . THR A 1 169 ? -0.608 -3.183 -6.631 1.00 86.56 169 THR A O 1
ATOM 1347 N N . ARG A 1 170 ? 0.428 -2.934 -8.617 1.00 88.38 170 ARG A N 1
ATOM 1348 C CA . ARG A 1 170 ? -0.019 -4.172 -9.245 1.00 88.38 170 ARG A CA 1
ATOM 1349 C C . ARG A 1 170 ? 1.195 -4.940 -9.739 1.00 88.38 170 ARG A C 1
ATOM 1351 O O . ARG A 1 170 ? 2.082 -4.353 -10.343 1.00 88.38 170 ARG A O 1
ATOM 1358 N N . VAL A 1 171 ? 1.217 -6.248 -9.538 1.00 87.94 171 VAL A N 1
ATOM 1359 C CA . VAL A 1 171 ? 2.253 -7.113 -10.107 1.00 87.94 171 VAL A CA 1
ATOM 1360 C C . VAL A 1 171 ? 2.087 -7.147 -11.621 1.00 87.94 171 VAL A C 1
ATOM 1362 O O . VAL A 1 171 ? 0.983 -7.354 -12.126 1.00 87.94 171 VAL A O 1
ATOM 1365 N N . THR A 1 172 ? 3.174 -6.907 -12.349 1.00 92.06 172 THR A N 1
ATOM 1366 C CA . THR A 1 172 ? 3.158 -6.985 -13.814 1.00 92.06 172 THR A CA 1
ATOM 1367 C C . THR A 1 172 ? 2.882 -8.415 -14.276 1.00 92.06 172 THR A C 1
ATOM 1369 O O . THR A 1 172 ? 3.217 -9.376 -13.586 1.00 92.06 172 THR A O 1
ATOM 1372 N N . GLU A 1 173 ? 2.303 -8.575 -15.467 1.00 92.50 173 GLU A N 1
ATOM 1373 C CA . GLU A 1 173 ? 1.969 -9.896 -16.019 1.00 92.50 173 GLU A CA 1
ATOM 1374 C C . GLU A 1 173 ? 3.192 -10.827 -16.072 1.00 92.50 173 GLU A C 1
ATOM 1376 O O . GLU A 1 173 ? 3.117 -11.976 -15.647 1.00 92.50 173 GLU A O 1
ATOM 1381 N N . ALA A 1 174 ? 4.350 -10.293 -16.474 1.00 92.19 174 ALA A N 1
ATOM 1382 C CA . ALA A 1 174 ? 5.612 -11.028 -16.537 1.00 92.19 174 ALA A CA 1
ATOM 1383 C C . ALA A 1 174 ? 6.137 -11.509 -15.170 1.00 92.19 174 ALA A C 1
ATOM 1385 O O . ALA A 1 174 ? 6.966 -12.413 -15.120 1.00 92.19 174 ALA A O 1
ATOM 1386 N N . SER A 1 175 ? 5.695 -10.909 -14.061 1.00 93.50 175 SER A N 1
ATOM 1387 C CA . SER A 1 175 ? 6.119 -11.278 -12.704 1.00 93.50 175 SER A CA 1
ATOM 1388 C C . SER A 1 175 ? 5.038 -11.992 -11.897 1.00 93.50 175 SER A C 1
ATOM 1390 O O . SER A 1 175 ? 5.296 -12.337 -10.746 1.00 93.50 175 SER A O 1
ATOM 1392 N N . LEU A 1 176 ? 3.846 -12.219 -12.458 1.00 89.44 176 LEU A N 1
ATOM 1393 C CA . LEU A 1 176 ? 2.697 -12.714 -11.700 1.00 89.44 176 LEU A CA 1
ATOM 1394 C C . LEU A 1 176 ? 2.927 -14.118 -11.130 1.00 89.44 176 LEU A C 1
ATOM 1396 O O . LEU A 1 176 ? 2.722 -14.327 -9.936 1.00 89.44 176 LEU A O 1
ATOM 1400 N N . ASP A 1 177 ? 3.401 -15.056 -11.950 1.00 91.19 177 ASP A N 1
ATOM 1401 C CA . ASP A 1 177 ? 3.644 -16.436 -11.511 1.00 91.19 177 ASP A CA 1
ATOM 1402 C C . ASP A 1 177 ? 4.754 -16.506 -10.454 1.00 91.19 177 ASP A C 1
ATOM 1404 O O . ASP A 1 177 ? 4.593 -17.160 -9.420 1.00 91.19 177 ASP A O 1
ATOM 1408 N N . SER A 1 178 ? 5.855 -15.776 -10.674 1.00 91.31 178 SER A N 1
ATOM 1409 C CA . SER A 1 178 ? 6.954 -15.662 -9.709 1.00 91.31 178 SER A CA 1
ATOM 1410 C C . SER A 1 178 ? 6.472 -15.067 -8.391 1.00 91.31 178 SER A C 1
ATOM 1412 O O . SER A 1 178 ? 6.767 -15.607 -7.328 1.00 91.31 178 SER A O 1
ATOM 1414 N N . TRP A 1 179 ? 5.688 -13.989 -8.453 1.00 88.81 179 TRP A N 1
ATOM 1415 C CA . TRP A 1 179 ? 5.103 -13.360 -7.276 1.00 88.81 179 TRP A CA 1
ATOM 1416 C C . TRP A 1 179 ? 4.237 -14.342 -6.500 1.00 88.81 179 TRP A C 1
ATOM 1418 O O . TRP A 1 179 ? 4.498 -14.555 -5.321 1.00 88.81 179 TRP A O 1
ATOM 1428 N N . ILE A 1 180 ? 3.269 -14.993 -7.155 1.00 86.00 180 ILE A N 1
ATOM 1429 C CA . ILE A 1 180 ? 2.376 -15.966 -6.513 1.00 86.00 180 ILE A CA 1
ATOM 1430 C C . ILE A 1 180 ? 3.181 -17.068 -5.823 1.00 86.00 180 ILE A C 1
ATOM 1432 O O . ILE A 1 180 ? 2.870 -17.400 -4.682 1.00 86.00 180 ILE A O 1
ATOM 1436 N N . ALA A 1 181 ? 4.220 -17.599 -6.470 1.00 88.31 181 ALA A N 1
ATOM 1437 C CA . ALA A 1 181 ? 5.078 -18.624 -5.882 1.00 88.31 181 ALA A CA 1
ATOM 1438 C C . ALA A 1 181 ? 5.835 -18.121 -4.639 1.00 88.31 181 ALA A C 1
ATOM 1440 O O . ALA A 1 181 ? 5.901 -18.832 -3.636 1.00 88.31 181 ALA A O 1
ATOM 1441 N N . LEU A 1 182 ? 6.371 -16.896 -4.685 1.00 85.75 182 LEU A N 1
ATOM 1442 C CA . LEU A 1 182 ? 7.122 -16.281 -3.584 1.00 85.75 182 LEU A CA 1
ATOM 1443 C C . LEU A 1 182 ? 6.229 -15.971 -2.386 1.00 85.75 182 LEU A C 1
ATOM 1445 O O . LEU A 1 182 ? 6.633 -16.178 -1.244 1.00 85.75 182 LEU A O 1
ATOM 1449 N N . ILE A 1 183 ? 5.009 -15.502 -2.643 1.00 78.38 183 IL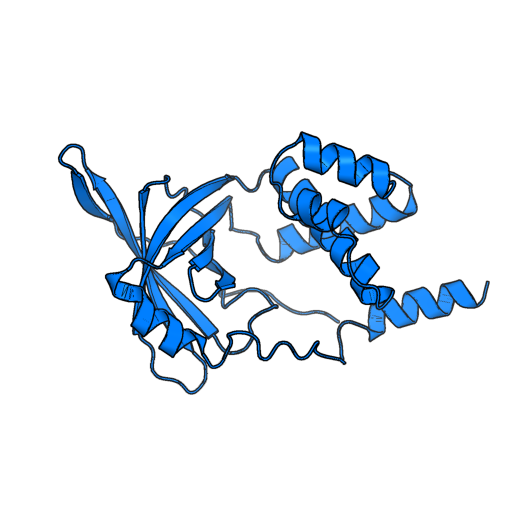E A N 1
ATOM 1450 C CA . ILE A 1 183 ? 4.091 -15.111 -1.579 1.00 78.38 183 ILE A CA 1
ATOM 1451 C C . ILE A 1 183 ? 3.174 -16.244 -1.128 1.00 78.38 183 ILE A C 1
ATOM 1453 O O . ILE A 1 183 ? 2.432 -16.054 -0.180 1.00 78.38 183 ILE A O 1
ATOM 1457 N N . GLN A 1 184 ? 3.192 -17.430 -1.742 1.00 77.56 184 GLN A N 1
ATOM 1458 C CA . GLN A 1 184 ? 2.245 -18.511 -1.427 1.00 77.56 184 GLN A CA 1
ATOM 1459 C C . GLN A 1 184 ? 2.251 -18.933 0.052 1.00 77.56 184 GLN A C 1
ATOM 1461 O O . GLN A 1 184 ? 1.209 -19.318 0.585 1.00 77.56 184 GLN A O 1
ATOM 1466 N N . SER A 1 185 ? 3.409 -18.872 0.712 1.00 70.00 185 SER A N 1
ATOM 1467 C CA . SER A 1 185 ? 3.557 -19.200 2.135 1.00 70.00 185 SER A CA 1
ATOM 1468 C C . SER A 1 185 ? 2.941 -18.151 3.068 1.00 70.00 185 SER A C 1
ATOM 1470 O O . SER A 1 185 ? 2.559 -18.504 4.184 1.00 70.00 185 SER A O 1
ATOM 1472 N N . VAL A 1 186 ? 2.816 -16.902 2.606 1.00 67.81 186 VAL A N 1
ATOM 1473 C CA . VAL A 1 186 ? 2.346 -15.735 3.378 1.00 67.81 186 VAL A CA 1
ATOM 1474 C C . VAL A 1 186 ? 1.021 -15.158 2.869 1.00 67.81 186 VAL A C 1
ATOM 1476 O O . VAL A 1 186 ? 0.364 -14.391 3.572 1.00 67.81 186 VAL A O 1
ATOM 1479 N N . LEU A 1 187 ? 0.581 -15.558 1.671 1.00 62.84 187 LEU A N 1
ATOM 1480 C CA . LEU A 1 187 ? -0.783 -15.385 1.199 1.00 62.84 187 LEU A CA 1
ATOM 1481 C C . LEU A 1 187 ? -1.675 -16.055 2.227 1.00 62.84 187 LEU A C 1
ATOM 1483 O O . LEU A 1 187 ? -1.400 -17.187 2.634 1.00 62.84 187 LEU A O 1
ATOM 1487 N N . PRO A 1 188 ? -2.742 -15.389 2.667 1.00 53.56 188 PRO A N 1
ATOM 1488 C CA . PRO A 1 188 ? -3.474 -15.863 3.813 1.00 53.56 188 PRO A CA 1
ATOM 1489 C C . PRO A 1 188 ? -3.994 -17.288 3.564 1.00 53.56 188 PRO A C 1
ATOM 1491 O O . PRO A 1 188 ? -4.999 -17.497 2.887 1.00 53.56 188 PRO A O 1
ATOM 1494 N N . LYS A 1 189 ? -3.427 -18.270 4.280 1.00 45.44 189 LYS A N 1
ATOM 1495 C CA . LYS A 1 189 ? -4.307 -19.112 5.090 1.00 45.44 189 LYS A CA 1
ATOM 1496 C C . LYS A 1 189 ? -4.940 -18.132 6.063 1.00 45.44 189 LYS A C 1
ATOM 1498 O O . LYS A 1 189 ? -4.362 -17.875 7.111 1.00 45.44 189 LYS A O 1
ATOM 1503 N N . ALA A 1 190 ? -6.070 -17.530 5.691 1.00 34.69 190 ALA A N 1
ATOM 1504 C CA . ALA A 1 190 ? -6.863 -16.695 6.584 1.00 34.69 190 ALA A CA 1
ATOM 1505 C C . ALA A 1 190 ? -7.391 -17.586 7.717 1.00 34.69 190 ALA A C 1
ATOM 1507 O O . ALA A 1 190 ? -8.546 -17.997 7.738 1.00 34.69 190 ALA A O 1
ATOM 1508 N N . LYS A 1 191 ? -6.517 -17.964 8.643 1.00 30.09 191 LYS A N 1
ATOM 1509 C CA . LYS A 1 191 ? -6.909 -18.239 10.004 1.00 30.09 191 LYS A CA 1
ATOM 1510 C C . LYS A 1 191 ? -6.654 -16.925 10.720 1.00 30.09 191 LYS A C 1
ATOM 1512 O O . LYS A 1 191 ? -5.508 -16.480 10.709 1.00 30.09 191 LYS A O 1
ATOM 1517 N N . PRO A 1 192 ? -7.685 -16.283 11.292 1.00 31.58 192 PRO A N 1
ATOM 1518 C CA . PRO A 1 192 ? -7.423 -15.203 12.223 1.00 31.58 192 PRO A CA 1
ATOM 1519 C C . PRO A 1 192 ? -6.443 -15.764 13.248 1.00 31.58 192 PRO A C 1
ATOM 1521 O O . PRO A 1 192 ? -6.686 -16.848 13.794 1.00 31.58 192 PRO A O 1
ATOM 1524 N N . VAL A 1 193 ? -5.317 -15.083 13.450 1.00 35.28 193 VAL A N 1
ATOM 1525 C CA . VAL A 1 193 ? -4.454 -15.375 14.587 1.00 35.28 193 VAL A CA 1
ATOM 1526 C C . VAL A 1 193 ? -5.296 -15.035 15.813 1.00 35.28 193 VAL A C 1
ATOM 1528 O O . VAL A 1 193 ? -5.366 -13.897 16.269 1.00 35.28 193 VAL A O 1
ATOM 1531 N N . LYS A 1 194 ? -6.028 -16.030 16.321 1.00 40.66 194 LYS A N 1
ATOM 1532 C CA . LYS A 1 194 ? -6.352 -16.047 17.736 1.00 40.66 194 LYS A CA 1
ATOM 1533 C C . LYS A 1 194 ? -5.001 -16.083 18.436 1.00 40.66 194 LYS A C 1
ATOM 1535 O O . LYS A 1 194 ? -4.226 -16.989 18.164 1.00 40.66 194 LYS A O 1
ATOM 1540 N N . GLU A 1 195 ? -4.809 -15.113 19.325 1.00 39.09 195 GLU A N 1
ATOM 1541 C CA . GLU A 1 195 ? -3.690 -14.972 20.268 1.00 39.09 195 GLU A CA 1
ATOM 1542 C C . GLU A 1 195 ? -2.525 -14.106 19.766 1.00 39.09 195 GLU A C 1
ATOM 1544 O O . GLU A 1 195 ? -1.562 -14.575 19.187 1.00 39.09 195 GLU A O 1
ATOM 1549 N N . GLU A 1 196 ? -2.642 -12.791 19.997 1.00 36.97 196 GLU A N 1
ATOM 1550 C CA . GLU A 1 196 ? -1.932 -12.099 21.101 1.00 36.97 196 GLU A CA 1
ATOM 1551 C C . GLU A 1 196 ? -2.130 -10.568 21.072 1.00 36.97 196 GLU A C 1
ATOM 1553 O O . GLU A 1 196 ? -1.837 -9.881 22.052 1.00 36.97 196 GLU A O 1
ATOM 1558 N N . ALA A 1 197 ? -2.794 -10.021 20.043 1.00 34.53 197 ALA A N 1
ATOM 1559 C CA . ALA A 1 197 ? -3.278 -8.629 20.043 1.00 34.53 197 ALA A CA 1
ATOM 1560 C C . ALA A 1 197 ? -4.305 -8.337 21.163 1.00 34.53 197 ALA A C 1
ATOM 1562 O O . ALA A 1 197 ? -4.651 -7.188 21.454 1.00 34.53 197 ALA A O 1
ATOM 1563 N N . SER A 1 198 ? -4.798 -9.383 21.828 1.00 44.53 198 SER A N 1
ATOM 1564 C CA . SER A 1 198 ? -5.945 -9.291 22.712 1.00 44.53 198 SER A CA 1
ATOM 1565 C C . SER A 1 198 ? -5.598 -9.086 24.182 1.00 44.53 198 SER A C 1
ATOM 1567 O O . SER A 1 198 ? -6.481 -8.676 24.917 1.00 44.53 198 SER A O 1
ATOM 1569 N N . THR A 1 199 ? -4.371 -9.264 24.673 1.00 38.25 199 THR A N 1
ATOM 1570 C CA . THR A 1 199 ? -4.154 -9.139 26.132 1.00 38.25 199 THR A CA 1
ATOM 1571 C C . THR A 1 199 ? -4.262 -7.695 26.620 1.00 38.25 199 THR A C 1
ATOM 1573 O O . THR A 1 199 ? -4.903 -7.451 27.639 1.00 38.25 199 THR A O 1
ATOM 1576 N N . THR A 1 200 ? -3.742 -6.715 25.876 1.00 38.12 200 THR A N 1
ATOM 1577 C CA . THR A 1 200 ? -3.784 -5.302 26.305 1.00 38.12 200 THR A CA 1
ATOM 1578 C C . THR A 1 200 ? -5.174 -4.676 26.096 1.00 38.12 200 THR A C 1
ATOM 1580 O O . THR A 1 200 ? -5.678 -4.005 26.997 1.00 38.12 200 THR A O 1
ATOM 1583 N N . MET A 1 201 ? -5.849 -4.952 24.969 1.00 34.78 201 MET A N 1
ATOM 1584 C CA . MET A 1 201 ? -7.228 -4.484 24.732 1.00 34.78 201 MET A CA 1
ATOM 1585 C C . MET A 1 201 ? -8.280 -5.273 25.525 1.00 34.78 201 MET A C 1
ATOM 1587 O O . MET A 1 201 ? -9.211 -4.668 26.050 1.00 34.78 201 MET A O 1
ATOM 1591 N N . GLN A 1 202 ? -8.134 -6.592 25.716 1.00 37.72 202 GLN A N 1
ATOM 1592 C CA . GLN A 1 202 ? -9.054 -7.345 26.582 1.00 37.72 202 GLN A CA 1
ATOM 1593 C C . GLN A 1 202 ? -8.849 -7.009 28.060 1.00 37.72 202 GLN A C 1
ATOM 1595 O O . GLN A 1 202 ? -9.828 -7.003 28.799 1.00 37.72 202 GLN A O 1
ATOM 1600 N N . GLN A 1 203 ? -7.630 -6.697 28.522 1.00 38.34 203 GLN A N 1
ATOM 1601 C CA . GLN A 1 203 ? -7.433 -6.195 29.890 1.00 38.34 203 GLN A CA 1
ATOM 1602 C C . GLN A 1 20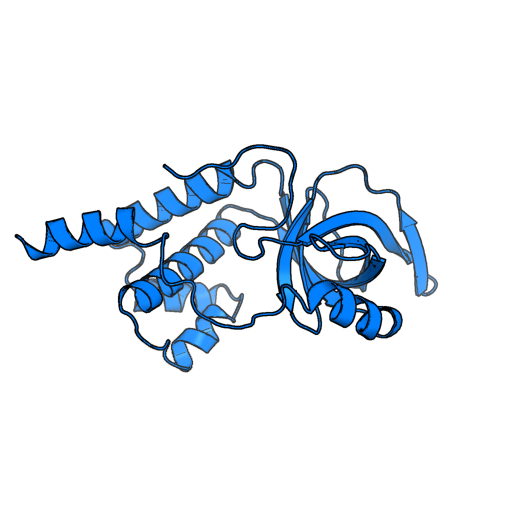3 ? -8.049 -4.805 30.086 1.00 38.34 203 GLN A C 1
ATOM 1604 O O . GLN A 1 203 ? -8.596 -4.539 31.157 1.00 38.34 203 GLN A O 1
ATOM 1609 N N . PHE A 1 204 ? -8.013 -3.945 29.065 1.00 36.66 204 PHE A N 1
ATOM 1610 C CA . PHE A 1 204 ? -8.687 -2.647 29.092 1.00 36.66 204 PHE A CA 1
ATOM 1611 C C . PHE A 1 204 ? -10.219 -2.806 29.121 1.00 36.66 204 PHE A C 1
ATOM 1613 O O . PHE A 1 204 ? -10.878 -2.254 30.001 1.00 36.66 204 PHE A O 1
ATOM 1620 N N . ASN A 1 205 ? -10.780 -3.666 28.266 1.00 39.19 205 ASN A N 1
ATOM 1621 C CA . ASN A 1 205 ? -12.227 -3.897 28.182 1.00 39.19 205 ASN A CA 1
ATOM 1622 C C . ASN A 1 205 ? -12.788 -4.679 29.389 1.00 39.19 205 ASN A C 1
ATOM 1624 O O . ASN A 1 205 ? -13.885 -4.384 29.862 1.00 39.19 205 ASN A O 1
ATOM 1628 N N . ARG A 1 206 ? -12.023 -5.611 29.986 1.00 39.66 206 ARG A N 1
ATOM 1629 C CA . ARG A 1 206 ? -12.409 -6.300 31.240 1.00 39.66 206 ARG A CA 1
ATOM 1630 C C . ARG A 1 206 ? -12.483 -5.364 32.448 1.00 39.66 206 ARG A C 1
ATOM 1632 O O . ARG A 1 206 ? -13.180 -5.687 33.407 1.00 39.66 206 ARG A O 1
ATOM 1639 N N . ARG A 1 207 ? -11.766 -4.234 32.430 1.00 39.38 207 ARG A N 1
ATOM 1640 C CA . ARG A 1 207 ? -11.862 -3.204 33.478 1.00 39.38 207 ARG A CA 1
ATOM 1641 C C . ARG A 1 207 ? -13.097 -2.317 33.311 1.00 39.38 207 ARG A C 1
ATOM 1643 O O . ARG A 1 207 ? -13.599 -1.836 34.315 1.00 39.38 207 ARG A O 1
ATOM 1650 N N . GLN A 1 208 ? -13.609 -2.152 32.090 1.00 38.38 208 GLN A N 1
ATOM 1651 C CA . GLN A 1 208 ? -14.842 -1.396 31.838 1.00 38.38 208 GLN A CA 1
ATOM 1652 C C . GLN A 1 208 ? -16.113 -2.209 32.109 1.00 38.38 208 GLN A C 1
ATOM 1654 O O . GLN A 1 208 ? -17.070 -1.659 32.625 1.00 38.38 208 GLN A O 1
ATOM 1659 N N . ALA A 1 209 ? -16.107 -3.527 31.887 1.00 39.66 209 ALA A N 1
ATOM 1660 C CA . ALA A 1 209 ? -17.253 -4.393 32.205 1.00 39.66 209 ALA A CA 1
ATOM 1661 C C . ALA A 1 209 ? -17.487 -4.629 33.719 1.00 39.66 209 ALA A C 1
ATOM 1663 O O . ALA A 1 209 ? -18.354 -5.414 34.096 1.00 39.66 209 ALA A O 1
ATOM 1664 N N . ARG A 1 210 ? -16.677 -4.014 34.592 1.00 37.28 210 ARG A N 1
ATOM 1665 C CA . ARG A 1 210 ? -16.763 -4.123 36.061 1.00 37.28 210 ARG A CA 1
ATOM 1666 C C . ARG A 1 210 ? -17.181 -2.813 36.746 1.00 37.28 210 ARG A C 1
ATOM 1668 O O . ARG A 1 210 ? -17.143 -2.763 37.974 1.00 37.28 210 ARG A O 1
ATOM 1675 N N . HIS A 1 211 ? -17.562 -1.793 35.979 1.00 34.56 211 HIS A N 1
ATOM 1676 C CA . HIS A 1 211 ? -18.076 -0.521 36.481 1.00 34.56 211 HIS A CA 1
ATOM 1677 C C . HIS A 1 211 ? -19.452 -0.224 35.902 1.00 34.56 211 HIS A C 1
ATOM 1679 O O . HIS A 1 211 ? -19.635 -0.467 34.690 1.00 34.56 211 HIS A O 1
#

pLDDT: mean 72.24, std 19.19, range [20.22, 93.75]

Foldseek 3Di:
DDDDDDDEAADPQFPFKGKDWAWKWDQDPVRGTDTDGDDWDKYWYDDDLWWTKMFTLDDDAAQMKIWMFMDGHPDDTDIFIKGFHDKDFPDPVQLLLVLLLVVVVVVCVLVVHDDDPVLVVLSPDSDPVSSVVSCVVVVCVPPVNVVSSVVSSVVVCRHRVNGGMMTIITTDPVRSVVSCVSCVVRHDPPDPPPDDVCPVVVVVVVVVVVD

Secondary structure (DSSP, 8-state):
-----SS--S-TT-TTEEEEEEEEEEE-TTS-EEEEE--S-EEEEEEETTEEEEEESS-PPTT-EEEEEEEETTS--EEEEEEEEEEEE--HHHHHHHHHHHHHHHHHHHHT-PPPHHHHHHHH--SHHHHHHHHHHTTTTSHHHHHHHHHHHHHHHHH-SS--EEEEEEE-GGGHHHHHHHHTTTS-------SSTHHHHHHHHHHHTT-

Sequence (211 aa):
MFHFIKDSTSSDRFEGISAQLIEWLTPAADGSLSPMEYKGDGALQDTTTSGAGLYTEQEFKPGCQVRLEVNPDGGKSGEVLLEVLWTRHQDQDNITSICIRQMIFGQYEAAGQDIEPDVIKLLHNPSRFATADLIQRFSIFDQQNLKTLEQLKNRYKESHPHHAYRHGTRVTEASLDSWIALIQSVLPKAKPVKEEASTTMQQFNRRQARH

Radius of gyration: 18.74 Å; chains: 1; bounding box: 41×35×62 Å